Protein AF-B8ME77-F1 (afdb_monomer_lite)

pLDDT: mean 79.05, std 18.17, range [30.12, 97.69]

Radius of gyration: 55.52 Å; chains: 1; bounding box: 158×47×142 Å

Secondary structure (DSSP, 8-state):
----------PPPHHHHHHPPEEEEEETT-S-EEEEEHHHHHHHS-SSSHHHHTTB-SSTTEEEESS--HHHHHHHHHHHHHS---SSPPPPPSSS--------------GGG--HHHHHHHHHHHHHHHT-HHHHHHHHHHHHHHHHHH-S--SHHHHHHHHHHHHHHHHHS-TT-HHHHHHHHHHHHTHHHHTTSHHHHHHHHH-HHHHHHHHHHHHHHHHHHHHHHHHHHHHHHHHHHHHHHHHHHHHHHHHHHHHHHHHHHHHHHHHHHHHHHHHHHHHHHHHHHHHHHHHHHHHHHHHHHHHHHHHHHHHTT-

Foldseek 3Di:
DDDDPPPPQPDDDPVCQVVFDWAWEEEPVDPDIDIDGPSLVCSQADDPCDVQVVQDDPPPGYRYDYPADPQLVVQVRCCSVPVGGDQADDPPPPDPDPDPDDDDDDDDPPPRDQHSLQSLLRQLLVCVSRRRVSSNVVSLVVNVVVLVVCQQPQDPVVLVNLLVSLLSNQVRDDLPDPSNLVSLLSCLSNVVPNVVDVSNVVSCVVRVSSVVSNVVNVVVVVVVVVVVVVVVVVVVCCVVPPPVVVVVVVVVVVVVVVVVVVVVVVVVVVVVVVVVVVVVVVVVVVVVVVVVVVVVVVVVCVVVVVVVVVVVVVVVVD

InterPro domains:
  IPR011333 SKP1/BTB/POZ domain superfamily [G3DSA:3.30.710.10] (19-177)

Sequence (318 aa):
MASGFLLIQSEIPYSEFLSSDIVELGTKNSERTFKIHKALLEAKSNEPYGRLEYIKEGKENIYQFHDTSDNTLLRFIEWAYRGDYPEKMDEPSLASANVTKVSSSDDGDTTTGKDPLSCHMEMYIFAHVYGVPGLGAKAYERLTDRLKTIDKPQDGKVKLQVISMIGLGFRNLYEHDKLLGWLGNYASFCLSELRTVPEFQKLLEEVPSLSLANLQDSAANLQQDSAANLQDSAANLQQDSAANLQQDSAAVLQDSAAVLQDSAAVLQDSAAVLQDSAAILQDSAAVLYFSAGVLQDLANLQPWLLKLKSGLQALASY

Structure (mmCIF, N/CA/C/O backbone):
data_AF-B8ME77-F1
#
_entry.id   AF-B8ME77-F1
#
loop_
_atom_site.group_PDB
_atom_site.id
_atom_site.type_symbol
_atom_site.label_atom_id
_atom_site.label_alt_id
_atom_site.label_comp_id
_atom_site.label_asym_id
_atom_site.label_entity_id
_atom_site.label_seq_id
_atom_site.pdbx_PDB_ins_code
_atom_site.Cartn_x
_atom_site.Cartn_y
_atom_site.Cartn_z
_atom_site.occupancy
_atom_site.B_iso_or_equiv
_atom_site.auth_seq_id
_atom_site.auth_comp_id
_atom_site.auth_asym_id
_atom_site.auth_atom_id
_atom_site.pdbx_PDB_model_num
ATOM 1 N N . MET A 1 1 ? -15.593 -2.311 -10.670 1.00 30.59 1 MET A N 1
ATOM 2 C CA . MET A 1 1 ? -15.282 -1.980 -12.075 1.00 30.59 1 MET A CA 1
ATOM 3 C C . MET A 1 1 ? -13.839 -2.369 -12.334 1.00 30.59 1 MET A C 1
ATOM 5 O O . MET A 1 1 ? -12.953 -1.780 -11.735 1.00 30.59 1 MET A O 1
ATOM 9 N N . ALA A 1 2 ? -13.620 -3.423 -13.117 1.00 31.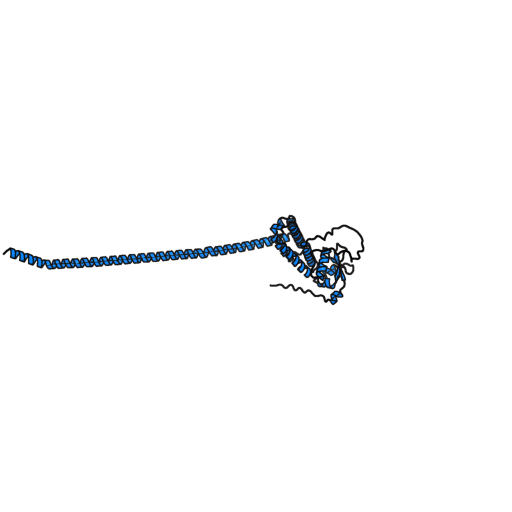73 2 ALA A N 1
ATOM 10 C CA . ALA A 1 2 ? -12.290 -3.858 -13.523 1.00 31.73 2 ALA A CA 1
ATOM 11 C C . ALA A 1 2 ? -11.853 -2.999 -14.719 1.00 31.73 2 ALA A C 1
ATOM 13 O O . ALA A 1 2 ? -12.366 -3.181 -15.821 1.00 31.73 2 ALA A O 1
ATOM 14 N N . SER A 1 3 ? -10.965 -2.029 -14.497 1.00 33.91 3 SER A N 1
ATOM 15 C CA . SER A 1 3 ? -10.328 -1.304 -15.600 1.00 33.91 3 SER A CA 1
ATOM 16 C C . SER A 1 3 ? -9.257 -2.198 -16.213 1.00 33.91 3 SER A C 1
ATOM 18 O O . SER A 1 3 ? -8.252 -2.512 -15.577 1.00 33.91 3 SER A O 1
ATOM 20 N N . GLY A 1 4 ? -9.525 -2.649 -17.437 1.00 33.09 4 GLY A N 1
ATOM 21 C CA . GLY A 1 4 ? -8.643 -3.498 -18.220 1.00 33.09 4 GLY A CA 1
ATOM 22 C C . GLY A 1 4 ? -7.346 -2.787 -18.591 1.00 33.09 4 GLY A C 1
ATOM 23 O O . GLY A 1 4 ? -7.352 -1.801 -19.323 1.00 33.09 4 GLY A O 1
ATOM 24 N N . PHE A 1 5 ? -6.226 -3.341 -18.134 1.00 33.59 5 PHE A N 1
ATOM 25 C CA . PHE A 1 5 ? -4.943 -3.159 -18.798 1.00 33.59 5 PHE A CA 1
ATOM 26 C C . PHE A 1 5 ? -4.929 -4.066 -20.032 1.00 33.59 5 PHE A C 1
ATOM 28 O O . PHE A 1 5 ? -4.659 -5.262 -19.939 1.00 33.59 5 PHE A O 1
ATOM 35 N N . LEU A 1 6 ? -5.255 -3.501 -21.193 1.00 31.81 6 LEU A N 1
ATOM 36 C CA . LEU A 1 6 ? -4.946 -4.105 -22.487 1.00 31.81 6 LEU A CA 1
ATOM 37 C C . LEU A 1 6 ? -3.421 -4.073 -22.672 1.00 31.81 6 LEU A C 1
ATOM 39 O O . LEU A 1 6 ? -2.864 -3.109 -23.188 1.00 31.81 6 LEU A O 1
ATOM 43 N N . LEU A 1 7 ? -2.735 -5.122 -22.215 1.00 37.22 7 LEU A N 1
ATOM 44 C CA . LEU A 1 7 ? -1.363 -5.419 -22.625 1.00 37.22 7 LEU A CA 1
ATOM 45 C C . LEU A 1 7 ? -1.411 -5.977 -24.050 1.00 37.22 7 LEU A C 1
ATOM 47 O O . LEU A 1 7 ? -1.440 -7.188 -24.250 1.00 37.22 7 LEU A O 1
ATOM 51 N N . ILE A 1 8 ? -1.431 -5.098 -25.049 1.00 37.12 8 ILE A N 1
ATOM 52 C CA . ILE A 1 8 ? -1.075 -5.498 -26.411 1.00 37.12 8 ILE A CA 1
ATOM 53 C C . ILE A 1 8 ? 0.451 -5.616 -26.419 1.00 37.12 8 ILE A C 1
ATOM 55 O O . ILE A 1 8 ? 1.157 -4.654 -26.698 1.00 37.12 8 ILE A O 1
ATOM 59 N N . GLN A 1 9 ? 0.980 -6.782 -26.042 1.00 52.22 9 GLN A N 1
ATOM 60 C CA . GLN A 1 9 ? 2.311 -7.155 -26.511 1.00 52.22 9 GLN A CA 1
ATOM 61 C C . GLN A 1 9 ? 2.158 -7.419 -28.007 1.00 52.22 9 GLN A C 1
ATOM 63 O O . GLN A 1 9 ? 1.605 -8.443 -28.398 1.00 52.22 9 GLN A O 1
ATOM 68 N N . SER A 1 10 ? 2.573 -6.475 -28.851 1.00 57.19 10 SER A N 1
ATOM 69 C CA . SER A 1 10 ? 2.741 -6.761 -30.272 1.00 57.19 10 SER A CA 1
ATOM 70 C C . SER A 1 10 ? 3.859 -7.791 -30.399 1.00 57.19 10 SER A C 1
ATOM 72 O O . SER A 1 10 ? 5.028 -7.481 -30.169 1.00 57.19 10 SER A O 1
ATOM 74 N N . GLU A 1 11 ? 3.499 -9.040 -30.687 1.00 71.62 11 GLU A N 1
ATOM 75 C CA . GLU A 1 11 ? 4.480 -10.076 -30.995 1.00 71.62 11 GLU A CA 1
ATOM 76 C C . GLU A 1 11 ? 5.209 -9.693 -32.285 1.00 71.62 11 GLU A C 1
ATOM 78 O O . GLU A 1 11 ? 4.587 -9.514 -33.332 1.00 71.62 11 GLU A O 1
ATOM 83 N N . ILE A 1 12 ? 6.534 -9.549 -32.202 1.00 81.00 12 ILE A N 1
ATOM 84 C CA . ILE A 1 12 ? 7.381 -9.316 -33.373 1.00 81.00 12 ILE A CA 1
ATOM 85 C C . ILE A 1 12 ? 7.390 -10.610 -34.192 1.00 81.00 12 ILE A C 1
ATOM 87 O O . ILE A 1 12 ? 7.760 -11.659 -33.648 1.00 81.00 12 ILE A O 1
ATOM 91 N N . PRO A 1 13 ? 7.046 -10.578 -35.488 1.00 87.25 13 PRO A N 1
ATOM 92 C CA . PRO A 1 13 ? 7.233 -11.724 -36.361 1.00 87.25 13 PRO A CA 1
ATOM 93 C C . PRO A 1 13 ? 8.683 -12.214 -36.306 1.00 87.25 13 PRO A C 1
ATOM 95 O O . PRO A 1 13 ? 9.625 -11.438 -36.458 1.00 87.25 13 PRO A O 1
ATOM 98 N N . TYR A 1 14 ? 8.887 -13.520 -36.129 1.00 84.94 14 TYR A N 1
ATOM 99 C CA . TYR A 1 14 ? 10.237 -14.066 -35.943 1.00 84.94 14 TYR A CA 1
ATOM 100 C C . TYR A 1 14 ? 11.183 -13.750 -37.115 1.00 84.94 14 TYR A C 1
ATOM 102 O O . TYR A 1 14 ? 12.367 -13.491 -36.913 1.00 84.94 14 TYR A O 1
ATOM 110 N N . SER A 1 15 ? 10.654 -13.704 -38.341 1.00 87.38 15 SER A N 1
ATOM 111 C CA . SER A 1 15 ? 11.411 -13.296 -39.527 1.00 87.38 15 SER A CA 1
ATOM 112 C C . SER A 1 15 ? 11.889 -11.846 -39.457 1.00 87.38 15 SER A C 1
ATOM 114 O O . SER A 1 15 ? 13.019 -11.576 -39.845 1.00 87.38 15 SER A O 1
ATOM 116 N N . GLU A 1 16 ? 11.058 -10.935 -38.945 1.00 86.00 16 GLU A N 1
ATOM 117 C CA . GLU A 1 16 ? 11.383 -9.512 -38.795 1.00 86.00 16 GLU A CA 1
ATOM 118 C C . GLU A 1 16 ? 12.459 -9.308 -37.728 1.00 86.00 16 GLU A C 1
ATOM 120 O O . GLU A 1 16 ? 13.440 -8.605 -37.963 1.00 86.00 16 GLU A O 1
ATOM 125 N N . PHE A 1 17 ? 12.333 -10.009 -36.598 1.00 87.12 17 PHE A N 1
ATOM 126 C CA . PHE A 1 17 ? 13.340 -10.012 -35.541 1.00 87.12 17 PHE A CA 1
ATOM 127 C C . PHE A 1 17 ? 14.715 -10.482 -36.047 1.00 87.12 17 PHE A C 1
ATOM 129 O O . PHE A 1 17 ? 15.717 -9.828 -35.768 1.00 87.12 17 PHE A O 1
ATOM 136 N N . LEU A 1 18 ? 14.774 -11.574 -36.822 1.00 88.00 18 LEU A N 1
ATOM 137 C CA . LEU A 1 18 ? 16.036 -12.097 -37.367 1.00 88.00 18 LEU A CA 1
ATOM 138 C C . LEU A 1 18 ? 16.671 -11.188 -38.426 1.00 88.00 18 LEU A C 1
ATOM 140 O O . LEU A 1 18 ? 17.890 -11.200 -38.583 1.00 88.00 18 LEU A O 1
ATOM 144 N N . SER A 1 19 ? 15.861 -10.432 -39.168 1.00 88.38 19 SER A N 1
ATOM 145 C CA . SER A 1 19 ? 16.343 -9.475 -40.171 1.00 88.38 19 SER A CA 1
ATOM 146 C C . SER A 1 19 ? 16.600 -8.072 -39.617 1.00 88.38 19 SER A C 1
ATOM 148 O O . SER A 1 19 ? 17.028 -7.199 -40.366 1.00 88.38 19 SER A O 1
ATOM 150 N N . SER A 1 20 ? 16.302 -7.838 -38.337 1.00 88.25 20 SER A N 1
ATOM 151 C CA . SER A 1 20 ? 16.433 -6.530 -37.701 1.00 88.25 20 SER A CA 1
ATOM 152 C C . SER A 1 20 ? 17.892 -6.102 -37.578 1.00 88.25 20 SER A C 1
ATOM 154 O O . SER A 1 20 ? 18.749 -6.887 -37.173 1.00 88.25 20 SER A O 1
ATOM 156 N N . ASP A 1 21 ? 18.138 -4.806 -37.776 1.00 89.62 21 ASP A N 1
ATOM 157 C CA . ASP A 1 21 ? 19.418 -4.182 -37.447 1.00 89.62 21 ASP A CA 1
ATOM 158 C C . ASP A 1 21 ? 19.783 -4.400 -35.972 1.00 89.62 21 ASP A C 1
ATOM 160 O O . ASP A 1 21 ? 18.910 -4.480 -35.097 1.00 89.62 21 ASP A O 1
ATOM 164 N N . ILE A 1 22 ? 21.086 -4.443 -35.695 1.00 90.00 22 ILE A N 1
ATOM 165 C CA . ILE A 1 22 ? 21.626 -4.383 -34.338 1.00 90.00 22 ILE A CA 1
ATOM 166 C C . ILE A 1 22 ? 21.976 -2.933 -34.024 1.00 90.00 22 ILE A C 1
ATOM 168 O O . ILE A 1 22 ? 22.726 -2.294 -34.762 1.00 90.00 22 ILE A O 1
ATOM 172 N N . VAL A 1 23 ? 21.458 -2.441 -32.905 1.00 89.25 23 VAL A N 1
ATOM 173 C CA . VAL A 1 23 ? 21.783 -1.124 -32.351 1.00 89.25 23 VAL A CA 1
ATOM 174 C C . VAL A 1 23 ? 22.538 -1.289 -31.040 1.00 89.25 23 VAL A C 1
ATOM 176 O O . VAL A 1 23 ? 22.501 -2.350 -30.409 1.00 89.25 23 VAL A O 1
ATOM 179 N N . GLU A 1 24 ? 23.236 -0.238 -30.634 1.00 90.94 24 GLU A N 1
ATOM 180 C CA . GLU A 1 24 ? 24.012 -0.208 -29.400 1.00 90.94 24 GLU A CA 1
ATOM 181 C C . GLU A 1 24 ? 23.356 0.718 -28.372 1.00 90.94 24 GLU A C 1
ATOM 183 O O . GLU A 1 24 ? 22.936 1.825 -28.697 1.00 90.94 24 GLU A O 1
ATOM 188 N N . LEU A 1 25 ? 23.252 0.261 -27.126 1.00 90.25 25 LEU A N 1
ATOM 189 C CA . LEU A 1 25 ? 22.767 1.039 -25.989 1.00 90.25 25 LEU A CA 1
ATOM 190 C C . LEU A 1 25 ? 23.959 1.396 -25.105 1.00 90.25 25 LEU A C 1
ATOM 192 O O . LEU A 1 25 ? 24.713 0.504 -24.717 1.00 90.25 25 LEU A O 1
ATOM 196 N N . GLY A 1 26 ? 24.120 2.669 -24.771 1.00 88.81 26 GLY A N 1
ATOM 197 C CA . GLY A 1 26 ? 25.166 3.148 -23.867 1.00 88.81 26 GLY A CA 1
ATOM 198 C C . GLY A 1 26 ? 24.598 4.054 -22.785 1.00 88.81 26 GLY A C 1
ATOM 199 O O . GLY A 1 26 ? 23.479 4.555 -22.909 1.00 88.81 26 GLY A O 1
ATOM 200 N N . THR A 1 27 ? 25.368 4.283 -21.727 1.00 88.25 27 THR A N 1
ATOM 201 C CA . THR A 1 27 ? 25.060 5.323 -20.737 1.00 88.25 27 THR A CA 1
ATOM 202 C C . THR A 1 27 ? 25.918 6.561 -20.988 1.00 88.25 27 THR A C 1
ATOM 204 O O . THR A 1 27 ? 26.942 6.504 -21.666 1.00 88.25 27 THR A O 1
ATOM 207 N N . LYS A 1 28 ? 25.513 7.720 -20.464 1.00 83.00 28 LYS A N 1
ATOM 208 C CA . LYS A 1 28 ? 26.313 8.955 -20.588 1.00 83.00 28 LYS A CA 1
ATOM 209 C C . LYS A 1 28 ? 27.665 8.883 -19.867 1.00 83.00 28 LYS A C 1
ATOM 211 O O . LYS A 1 28 ? 28.616 9.538 -20.282 1.00 83.00 28 LYS A O 1
ATOM 216 N N . ASN A 1 29 ? 27.734 8.103 -18.793 1.00 81.06 29 ASN A N 1
ATOM 217 C CA . ASN A 1 29 ? 28.881 8.065 -17.886 1.00 81.06 29 ASN A CA 1
ATOM 218 C C . ASN A 1 29 ? 29.789 6.848 -18.129 1.00 81.06 29 ASN A C 1
ATOM 220 O O . ASN A 1 29 ? 30.697 6.606 -17.340 1.00 81.06 29 ASN A O 1
ATOM 224 N N . SER A 1 30 ? 29.542 6.074 -19.189 1.00 84.44 30 SER A N 1
ATOM 225 C CA . SER A 1 30 ? 30.315 4.882 -19.538 1.00 84.44 30 SER A CA 1
ATOM 226 C C . SER A 1 30 ? 30.610 4.857 -21.030 1.00 84.44 30 SER A C 1
ATOM 228 O O . SER A 1 30 ? 29.764 5.187 -21.858 1.00 84.44 30 SER A O 1
ATOM 230 N N . GLU A 1 31 ? 31.813 4.414 -21.380 1.00 85.50 31 GLU A N 1
ATOM 231 C CA . GLU A 1 31 ? 32.173 4.117 -22.768 1.00 85.50 31 GLU A CA 1
ATOM 232 C C . GLU A 1 31 ? 31.671 2.734 -23.215 1.00 85.50 31 GLU A C 1
ATOM 234 O O . GLU A 1 31 ? 31.757 2.397 -24.397 1.00 85.50 31 GLU A O 1
ATOM 239 N N . ARG A 1 32 ? 31.165 1.905 -22.288 1.00 88.19 32 ARG A N 1
ATOM 240 C CA . ARG A 1 32 ? 30.646 0.575 -22.621 1.00 88.19 32 ARG A CA 1
ATOM 241 C C . ARG A 1 32 ? 29.307 0.703 -23.342 1.00 88.19 32 ARG A C 1
ATOM 243 O O . ARG A 1 32 ? 28.415 1.432 -22.911 1.00 88.19 32 ARG A O 1
ATOM 250 N N . THR A 1 33 ? 29.151 -0.080 -24.405 1.00 90.00 33 THR A N 1
ATOM 251 C CA . THR A 1 33 ? 27.888 -0.225 -25.129 1.00 90.00 33 THR A CA 1
ATOM 252 C C . THR A 1 33 ? 27.436 -1.681 -25.163 1.00 90.00 33 THR A C 1
ATOM 254 O O . THR A 1 33 ? 28.236 -2.618 -25.099 1.00 90.00 33 THR A O 1
ATOM 257 N N . PHE A 1 34 ? 26.124 -1.879 -25.264 1.00 91.06 34 PHE A N 1
ATOM 258 C CA . PHE A 1 34 ? 25.484 -3.188 -25.281 1.00 91.06 34 PHE A CA 1
ATOM 259 C C . PHE A 1 34 ? 24.610 -3.339 -26.520 1.00 91.06 34 PHE A C 1
ATOM 261 O O . PHE A 1 34 ? 23.838 -2.449 -26.862 1.00 91.06 34 PHE A O 1
ATOM 268 N N . LYS A 1 35 ? 24.707 -4.485 -27.193 1.00 92.50 35 LYS A N 1
ATOM 269 C CA . LYS A 1 35 ? 24.004 -4.736 -28.455 1.00 92.50 35 LYS A CA 1
ATOM 270 C C . LYS A 1 35 ? 22.605 -5.306 -28.230 1.00 92.50 35 LYS A C 1
ATOM 272 O O . LYS A 1 35 ? 22.427 -6.226 -27.433 1.00 92.50 35 LYS A O 1
ATOM 277 N N . ILE A 1 36 ? 21.628 -4.818 -28.992 1.00 90.88 36 ILE A N 1
ATOM 278 C CA . ILE A 1 36 ? 20.250 -5.326 -29.007 1.00 90.88 36 ILE A CA 1
ATOM 279 C C . ILE A 1 36 ? 19.660 -5.269 -30.424 1.00 90.88 36 ILE A C 1
ATOM 281 O O . ILE A 1 36 ? 20.028 -4.406 -31.219 1.00 90.88 36 ILE A O 1
ATOM 285 N N . HIS A 1 37 ? 18.741 -6.184 -30.746 1.00 91.38 37 HIS A N 1
ATOM 286 C CA . HIS A 1 37 ? 17.971 -6.104 -31.990 1.00 91.38 37 HIS A CA 1
ATOM 287 C C . HIS A 1 37 ? 17.041 -4.888 -31.937 1.00 91.38 37 HIS A C 1
ATOM 289 O O . HIS A 1 37 ? 16.257 -4.741 -30.997 1.00 91.38 37 HIS A O 1
ATOM 295 N N . LYS A 1 38 ? 17.111 -4.035 -32.958 1.00 87.62 38 LYS A N 1
ATOM 296 C CA . LYS A 1 38 ? 16.309 -2.817 -33.088 1.00 87.62 38 LYS A CA 1
ATOM 297 C C . LYS A 1 38 ? 14.803 -3.095 -33.001 1.00 87.62 38 LYS A C 1
ATOM 299 O O . LYS A 1 38 ? 14.140 -2.501 -32.160 1.00 87.62 38 LYS A O 1
ATOM 304 N N . ALA A 1 39 ? 14.299 -4.085 -33.738 1.00 86.88 39 ALA A N 1
ATOM 305 C CA . ALA A 1 39 ? 12.895 -4.497 -33.686 1.00 86.88 39 ALA A CA 1
ATOM 306 C C . ALA A 1 39 ? 12.468 -4.959 -32.278 1.00 86.88 39 ALA A C 1
ATOM 308 O O . ALA A 1 39 ? 11.338 -4.724 -31.855 1.00 86.88 39 ALA A O 1
ATOM 309 N N . LEU A 1 40 ? 13.377 -5.587 -31.513 1.00 89.44 40 LEU A N 1
ATOM 310 C CA . LEU A 1 40 ? 13.104 -5.971 -30.124 1.00 89.44 40 LEU A CA 1
ATOM 311 C C . LEU A 1 40 ? 12.996 -4.757 -29.204 1.00 89.44 40 LEU A C 1
ATOM 313 O O . LEU A 1 40 ? 12.085 -4.692 -28.380 1.00 89.44 40 LEU A O 1
ATOM 317 N N . LEU A 1 41 ? 13.923 -3.810 -29.339 1.00 87.75 41 LEU A N 1
ATOM 318 C CA . LEU A 1 41 ? 13.903 -2.559 -28.588 1.00 87.75 41 LEU A CA 1
ATOM 319 C C . LEU A 1 41 ? 12.607 -1.776 -28.857 1.00 87.75 41 LEU A C 1
ATOM 321 O O . LEU A 1 41 ? 11.950 -1.325 -27.915 1.00 87.75 41 LEU A O 1
ATOM 325 N N . GLU A 1 42 ? 12.221 -1.676 -30.127 1.00 83.19 42 GLU A N 1
ATOM 326 C CA . GLU A 1 42 ? 11.020 -0.975 -30.591 1.00 83.19 42 GLU A CA 1
ATOM 327 C C . GLU A 1 42 ? 9.735 -1.629 -30.086 1.00 83.19 42 GLU A C 1
ATOM 329 O O . GLU A 1 42 ? 8.855 -0.931 -29.603 1.00 83.19 42 GLU A O 1
ATOM 334 N N . ALA A 1 43 ? 9.627 -2.959 -30.104 1.00 85.31 43 ALA A N 1
ATOM 335 C CA . ALA A 1 43 ? 8.412 -3.617 -29.620 1.00 85.31 43 ALA A CA 1
ATOM 336 C C . ALA A 1 43 ? 8.257 -3.597 -28.091 1.00 85.31 43 ALA A C 1
ATOM 338 O O . ALA A 1 43 ? 7.154 -3.774 -27.574 1.00 85.31 43 ALA A O 1
ATOM 339 N N . LYS A 1 44 ? 9.361 -3.472 -27.341 1.00 86.56 44 LYS A N 1
ATOM 340 C CA . LYS A 1 44 ? 9.336 -3.458 -25.867 1.00 86.56 44 LYS A CA 1
ATOM 341 C C . LYS A 1 44 ? 9.112 -2.064 -25.283 1.00 86.56 44 LYS A C 1
ATOM 343 O O . LYS A 1 44 ? 8.641 -1.966 -24.147 1.00 86.56 44 LYS A O 1
ATOM 348 N N . SER A 1 45 ? 9.448 -1.016 -26.026 1.00 81.50 45 SER A N 1
ATOM 349 C CA . SER A 1 45 ? 9.154 0.375 -25.676 1.00 81.50 45 SER A CA 1
ATOM 350 C C . SER A 1 45 ? 7.786 0.776 -26.243 1.00 81.50 45 SER A C 1
ATOM 352 O O . SER A 1 45 ? 7.380 0.295 -27.293 1.00 81.50 45 SER A O 1
ATOM 354 N N . ASN A 1 46 ? 7.013 1.578 -25.509 1.00 68.12 46 ASN A N 1
ATOM 355 C CA . ASN A 1 46 ? 5.683 2.019 -25.931 1.00 68.12 46 ASN A CA 1
ATOM 356 C C . ASN A 1 46 ? 5.726 3.488 -26.389 1.00 68.12 46 ASN A C 1
ATOM 358 O O . ASN A 1 46 ? 6.425 4.296 -25.783 1.00 68.12 46 ASN A O 1
ATOM 362 N N . GLU A 1 47 ? 4.905 3.807 -27.396 1.00 52.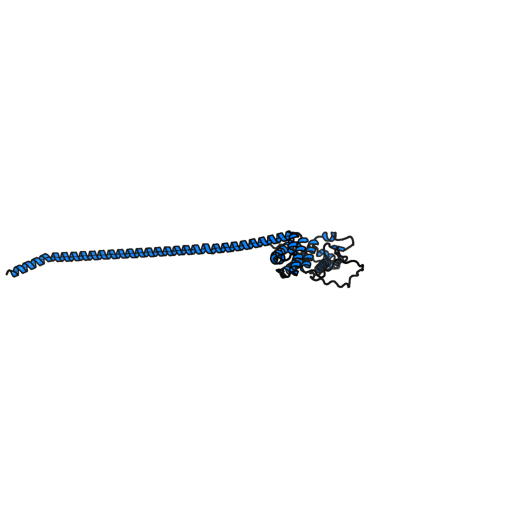31 47 GLU A N 1
ATOM 363 C CA . GLU A 1 47 ? 4.770 5.090 -28.118 1.00 52.31 47 GLU A CA 1
ATOM 364 C C . GLU A 1 47 ? 5.878 5.471 -29.130 1.00 52.31 47 GLU A C 1
ATOM 366 O O . GLU A 1 47 ? 7.021 5.031 -29.017 1.00 52.31 47 GLU A O 1
ATOM 371 N N . PRO A 1 48 ? 5.528 6.218 -30.208 1.00 44.59 48 PRO A N 1
ATOM 372 C CA . PRO A 1 48 ? 6.218 6.149 -31.485 1.00 44.59 48 PRO A CA 1
ATOM 373 C C . PRO A 1 48 ? 7.510 6.941 -31.402 1.00 44.59 48 PRO A C 1
ATOM 375 O O . PRO A 1 48 ? 7.494 8.148 -31.596 1.00 44.59 48 PRO A O 1
ATOM 378 N N . TYR A 1 49 ? 8.617 6.259 -31.133 1.00 48.47 49 TYR A N 1
ATOM 379 C CA . TYR A 1 49 ? 9.973 6.669 -31.484 1.00 48.47 49 TYR A CA 1
ATOM 380 C C . TYR A 1 49 ? 10.524 7.976 -30.897 1.00 48.47 49 TYR A C 1
ATOM 382 O O . TYR A 1 49 ? 11.735 8.085 -30.790 1.00 48.47 49 TYR A O 1
ATOM 390 N N . GLY A 1 50 ? 9.724 8.931 -30.420 1.00 44.38 50 GLY A N 1
ATOM 391 C CA . GLY A 1 50 ? 10.191 10.273 -30.090 1.00 44.38 50 GLY A CA 1
ATOM 392 C C . GLY A 1 50 ? 11.278 10.247 -29.026 1.00 44.38 50 GLY A C 1
ATOM 393 O O . GLY A 1 50 ? 12.386 10.709 -29.261 1.00 44.38 50 GLY A O 1
ATOM 394 N N . ARG A 1 51 ? 11.021 9.642 -27.861 1.00 51.47 51 ARG A N 1
ATOM 395 C CA . ARG A 1 51 ? 11.962 9.729 -26.733 1.00 51.47 51 ARG A CA 1
ATOM 396 C C . ARG A 1 51 ? 13.275 8.965 -26.974 1.00 51.47 51 ARG A C 1
ATOM 398 O O . ARG A 1 51 ? 14.302 9.426 -26.499 1.00 51.47 51 ARG A O 1
ATOM 405 N N . LEU A 1 52 ? 13.261 7.868 -27.739 1.00 55.16 52 LEU A N 1
ATOM 406 C CA . LEU A 1 52 ? 14.472 7.121 -28.119 1.00 55.16 52 LEU A CA 1
ATOM 407 C C . LEU A 1 52 ? 15.170 7.715 -29.361 1.00 55.16 52 LEU A C 1
ATOM 409 O O . LEU A 1 52 ? 16.393 7.679 -29.439 1.00 55.16 52 LEU A O 1
ATOM 413 N N . GLU A 1 53 ? 14.442 8.311 -30.310 1.00 51.84 53 GLU A N 1
ATOM 414 C CA . GLU A 1 53 ? 15.024 9.027 -31.457 1.00 51.84 53 GLU A CA 1
ATOM 415 C C . GLU A 1 53 ? 15.710 10.330 -31.039 1.00 51.84 53 GLU A C 1
ATOM 417 O O . GLU A 1 53 ? 16.783 10.625 -31.558 1.00 51.84 53 GLU A O 1
ATOM 422 N N . TYR A 1 54 ? 15.174 11.068 -30.055 1.00 50.88 54 TYR A N 1
ATOM 423 C CA . TYR A 1 54 ? 15.854 12.238 -29.470 1.00 50.88 54 TYR A CA 1
ATOM 424 C C . TYR A 1 54 ? 17.158 11.874 -28.739 1.00 50.88 54 TYR A C 1
ATOM 426 O O . TYR A 1 54 ? 17.977 12.750 -28.478 1.00 50.88 54 TYR A O 1
ATOM 434 N N . ILE A 1 55 ? 17.348 10.592 -28.417 1.00 59.22 55 ILE A N 1
ATOM 435 C CA . ILE A 1 55 ? 18.531 10.038 -27.748 1.00 59.22 55 ILE A CA 1
ATOM 436 C C . ILE A 1 55 ? 19.587 9.543 -28.761 1.00 59.22 55 ILE A C 1
ATOM 438 O O . ILE A 1 55 ? 20.718 9.215 -28.391 1.00 59.22 55 ILE A O 1
ATOM 442 N N . LYS A 1 56 ? 19.254 9.495 -30.057 1.00 58.75 56 LYS A N 1
ATOM 443 C CA . LYS A 1 56 ? 20.191 9.086 -31.105 1.00 58.75 56 LYS A CA 1
ATOM 444 C C . LYS A 1 56 ? 21.215 10.198 -31.341 1.00 58.75 56 LYS A C 1
ATOM 446 O O . LYS A 1 56 ? 20.948 11.170 -32.044 1.00 58.75 56 LYS A O 1
ATOM 451 N N . GLU A 1 57 ? 22.397 10.055 -30.754 1.00 54.34 57 GLU A N 1
ATOM 452 C CA . GLU A 1 57 ? 23.497 10.994 -30.967 1.00 54.34 57 GLU A CA 1
ATOM 453 C C . GLU A 1 57 ? 24.186 10.719 -32.317 1.00 54.34 57 GLU A C 1
ATOM 455 O O . GLU A 1 57 ? 24.127 9.608 -32.840 1.00 54.34 57 GLU A O 1
ATOM 460 N N . GLY A 1 58 ? 24.831 11.729 -32.912 1.00 49.97 58 GLY A N 1
ATOM 461 C CA . GLY A 1 58 ? 25.335 11.749 -34.299 1.00 49.97 58 GLY A CA 1
ATOM 462 C C . GLY A 1 58 ? 26.371 10.687 -34.720 1.00 49.97 58 GLY A C 1
ATOM 463 O O . GLY A 1 58 ? 26.948 10.815 -35.798 1.00 49.97 58 GLY A O 1
ATOM 464 N N . LYS A 1 59 ? 26.615 9.644 -33.917 1.00 55.94 59 LYS A N 1
ATOM 465 C CA . LYS A 1 59 ? 27.284 8.402 -34.329 1.00 55.94 59 LYS A CA 1
ATOM 466 C C . LYS A 1 59 ? 26.205 7.383 -34.698 1.00 55.94 59 LYS A C 1
ATOM 468 O O . LYS A 1 59 ? 25.426 6.961 -33.850 1.00 55.94 59 LYS A O 1
ATOM 473 N N . GLU A 1 60 ? 26.137 7.017 -35.975 1.00 63.19 60 GLU A N 1
ATOM 474 C CA . GLU A 1 60 ? 25.138 6.096 -36.526 1.00 63.19 60 GLU A CA 1
ATOM 475 C C . GLU A 1 60 ? 24.931 4.855 -35.620 1.00 63.19 60 GLU A C 1
ATOM 477 O O . GLU A 1 60 ? 25.819 4.019 -35.498 1.00 63.19 60 GLU A O 1
ATOM 482 N N . ASN A 1 61 ? 23.740 4.738 -35.009 1.00 75.88 61 ASN A N 1
ATOM 483 C CA . ASN A 1 61 ? 23.200 3.557 -34.298 1.00 75.88 61 ASN A CA 1
ATOM 484 C C . ASN A 1 61 ? 23.531 3.355 -32.803 1.00 75.88 61 ASN A C 1
ATOM 486 O O . ASN A 1 61 ? 23.360 2.239 -32.305 1.00 75.88 61 ASN A O 1
ATOM 490 N N . ILE A 1 62 ? 23.901 4.410 -32.067 1.00 82.56 62 ILE A N 1
ATOM 491 C CA . ILE A 1 62 ? 24.011 4.358 -30.596 1.00 82.56 62 ILE A CA 1
ATOM 492 C C . ILE A 1 62 ? 22.866 5.144 -29.933 1.00 82.56 62 ILE A C 1
ATOM 494 O O . ILE A 1 62 ? 22.650 6.314 -30.245 1.00 82.56 62 ILE A O 1
ATOM 498 N N . TYR A 1 63 ? 22.155 4.508 -28.999 1.00 85.00 63 TYR A N 1
ATOM 499 C CA . TYR A 1 63 ? 21.162 5.131 -28.117 1.00 85.00 63 TYR A CA 1
ATOM 500 C C . TYR A 1 63 ? 21.793 5.393 -26.747 1.00 85.00 63 TYR A C 1
ATOM 502 O O . TYR A 1 63 ? 22.171 4.448 -26.048 1.00 85.00 63 TYR A O 1
ATOM 510 N N . GLN A 1 64 ? 21.907 6.663 -26.353 1.00 84.94 64 GLN A N 1
ATOM 511 C CA . GLN A 1 64 ? 22.545 7.057 -25.097 1.00 84.94 64 GLN A CA 1
ATOM 512 C C . GLN A 1 64 ? 21.549 7.385 -23.973 1.00 84.94 64 GLN A C 1
ATOM 514 O O . GLN A 1 64 ? 20.932 8.444 -23.928 1.00 84.94 64 GLN A O 1
ATOM 519 N N . PHE A 1 65 ? 21.436 6.494 -22.997 1.00 85.81 65 PHE A N 1
ATOM 520 C CA . PHE A 1 65 ? 20.565 6.693 -21.845 1.00 85.81 65 PHE A CA 1
ATOM 521 C C . PHE A 1 65 ? 21.241 7.592 -20.798 1.00 85.81 65 PHE A C 1
ATOM 523 O O . PHE A 1 65 ? 22.410 7.416 -20.435 1.00 85.81 65 PHE A O 1
ATOM 530 N N . HIS A 1 66 ? 20.486 8.562 -20.295 1.00 83.88 66 HIS A N 1
ATOM 531 C CA . HIS A 1 66 ? 20.878 9.453 -19.207 1.00 83.88 66 HIS A CA 1
ATOM 532 C C . HIS A 1 66 ? 20.410 8.910 -17.851 1.00 83.88 66 HIS A C 1
ATOM 534 O O . HIS A 1 66 ? 19.470 8.116 -17.779 1.00 83.88 66 HIS A O 1
ATOM 540 N N . ASP A 1 67 ? 21.090 9.321 -16.779 1.00 82.19 67 ASP A N 1
ATOM 541 C CA . ASP A 1 67 ? 20.701 9.041 -15.388 1.00 82.19 67 ASP A CA 1
ATOM 542 C C . ASP A 1 67 ? 20.402 7.558 -15.097 1.00 82.19 67 ASP A C 1
ATOM 544 O O . ASP A 1 67 ? 19.546 7.202 -14.288 1.00 82.19 67 ASP A O 1
ATOM 548 N N . THR A 1 68 ? 21.122 6.664 -15.778 1.00 87.62 68 THR A N 1
ATOM 549 C CA . THR A 1 68 ? 21.024 5.216 -15.604 1.00 87.62 68 THR A CA 1
ATOM 550 C C . THR A 1 68 ? 22.408 4.579 -15.584 1.00 87.62 68 THR A C 1
ATOM 552 O O . THR A 1 68 ? 23.392 5.196 -15.991 1.00 87.62 68 THR A O 1
ATOM 555 N N . SER A 1 69 ? 22.487 3.344 -15.090 1.00 89.38 69 SER A N 1
ATOM 556 C CA . SER A 1 69 ? 23.739 2.592 -14.985 1.00 89.38 69 SER A CA 1
ATOM 557 C C . SER A 1 69 ? 23.831 1.490 -16.037 1.00 89.38 69 SER A C 1
ATOM 559 O O . SER A 1 69 ? 22.811 0.975 -16.500 1.00 89.38 69 SER A O 1
ATOM 561 N N . ASP A 1 70 ? 25.053 1.064 -16.351 1.00 90.38 70 ASP A N 1
ATOM 562 C CA . ASP A 1 70 ? 25.310 -0.068 -17.250 1.00 90.38 70 ASP A CA 1
ATOM 563 C C . ASP A 1 70 ? 24.594 -1.344 -16.772 1.00 90.38 70 ASP A C 1
ATOM 565 O O . ASP A 1 70 ? 24.021 -2.085 -17.569 1.00 90.38 70 ASP A O 1
ATOM 569 N N . ASN A 1 71 ? 24.528 -1.561 -15.454 1.00 89.56 71 ASN A N 1
ATOM 570 C CA . ASN A 1 71 ? 23.796 -2.678 -14.855 1.00 89.56 71 ASN A CA 1
ATOM 571 C C . ASN A 1 71 ? 22.279 -2.582 -15.070 1.00 89.56 71 ASN A C 1
ATOM 573 O O . ASN A 1 71 ? 21.622 -3.601 -15.288 1.00 89.56 71 ASN A O 1
ATOM 577 N N . THR A 1 72 ? 21.707 -1.378 -15.021 1.00 92.00 72 THR A N 1
ATOM 578 C CA . THR A 1 72 ? 20.287 -1.149 -15.326 1.00 92.00 72 THR A CA 1
ATOM 579 C C . THR A 1 72 ? 20.006 -1.444 -16.802 1.00 92.00 72 THR A C 1
ATOM 581 O O . THR A 1 72 ? 19.041 -2.147 -17.107 1.00 92.00 72 THR A O 1
ATOM 584 N N . LEU A 1 73 ? 20.883 -0.998 -17.713 1.00 92.06 73 LEU A N 1
ATOM 585 C CA . LEU A 1 73 ? 20.774 -1.317 -19.140 1.00 92.06 73 LEU A CA 1
ATOM 586 C C . LEU A 1 73 ? 20.878 -2.819 -19.402 1.00 92.06 73 LEU A C 1
ATOM 588 O O . LEU A 1 73 ? 20.066 -3.366 -20.143 1.00 92.06 73 LEU A O 1
ATOM 592 N N . LEU A 1 74 ? 21.823 -3.509 -18.765 1.00 92.88 74 LEU A N 1
ATOM 593 C CA . LEU A 1 74 ? 21.991 -4.946 -18.948 1.00 92.88 74 LEU A CA 1
ATOM 594 C C . LEU A 1 74 ? 20.756 -5.728 -18.468 1.00 92.88 74 LEU A C 1
ATOM 596 O O . LEU A 1 74 ? 20.288 -6.622 -19.170 1.00 92.88 74 LEU A O 1
ATOM 600 N N . ARG A 1 75 ? 20.162 -5.346 -17.326 1.00 94.06 75 ARG A N 1
ATOM 601 C CA . ARG A 1 75 ? 18.889 -5.917 -16.842 1.00 94.06 75 ARG A CA 1
ATOM 602 C C . ARG A 1 75 ? 17.741 -5.644 -17.805 1.00 94.06 75 ARG A C 1
ATOM 604 O O . ARG A 1 75 ? 16.919 -6.526 -18.031 1.00 94.06 75 ARG A O 1
ATOM 611 N N . PHE A 1 76 ? 17.676 -4.441 -18.371 1.00 94.31 76 PHE A N 1
ATOM 612 C CA . PHE A 1 76 ? 16.672 -4.105 -19.375 1.00 94.31 76 PHE A CA 1
ATOM 613 C C . PHE A 1 76 ? 16.813 -4.990 -20.618 1.00 94.31 76 PHE A C 1
ATOM 615 O O . PHE A 1 76 ? 15.820 -5.560 -21.068 1.00 94.31 76 PHE A O 1
ATOM 622 N N . ILE A 1 77 ? 18.034 -5.155 -21.130 1.00 93.88 77 ILE A N 1
ATOM 623 C CA . ILE A 1 77 ? 18.318 -6.011 -22.285 1.00 93.88 77 ILE A CA 1
ATOM 624 C C . ILE A 1 77 ? 17.939 -7.459 -21.973 1.00 93.88 77 ILE A C 1
ATOM 626 O O . ILE A 1 77 ? 17.233 -8.092 -22.755 1.00 93.88 77 ILE A O 1
ATOM 630 N N . GLU A 1 78 ? 18.348 -7.986 -20.820 1.00 94.31 78 GLU A N 1
ATOM 631 C CA . GLU A 1 78 ? 18.018 -9.357 -20.437 1.00 94.31 78 GLU A CA 1
ATOM 632 C C . GLU A 1 78 ? 16.504 -9.571 -20.316 1.00 94.31 78 GLU A C 1
ATOM 634 O O . GLU A 1 78 ? 15.977 -10.533 -20.880 1.00 94.31 78 GLU A O 1
ATOM 639 N N . TRP A 1 79 ? 15.788 -8.625 -19.700 1.00 95.81 79 TRP A N 1
ATOM 640 C CA . TRP A 1 79 ? 14.327 -8.633 -19.652 1.00 95.81 79 TRP A CA 1
ATOM 641 C C . TRP A 1 79 ? 13.689 -8.561 -21.039 1.00 95.81 79 TRP A C 1
ATOM 643 O O . TRP A 1 79 ? 12.711 -9.264 -21.296 1.00 95.81 79 TRP A O 1
ATOM 653 N N . ALA A 1 80 ? 14.239 -7.763 -21.953 1.00 92.75 80 ALA A N 1
ATOM 654 C CA . ALA A 1 80 ? 13.718 -7.662 -23.309 1.00 92.75 80 ALA A CA 1
ATOM 655 C C . ALA A 1 80 ? 13.761 -9.025 -24.023 1.00 92.75 80 ALA A C 1
ATOM 657 O O . ALA A 1 80 ? 12.776 -9.405 -24.656 1.00 92.75 80 ALA A O 1
ATOM 658 N N . TYR A 1 81 ? 14.847 -9.792 -23.863 1.00 92.69 81 TYR A N 1
ATOM 659 C CA . TYR A 1 81 ? 14.987 -11.117 -24.478 1.00 92.69 81 TYR A CA 1
ATOM 660 C C . TYR A 1 81 ? 14.267 -12.241 -23.730 1.00 92.69 81 TYR A C 1
ATOM 662 O O . TYR A 1 81 ? 13.727 -13.145 -24.364 1.00 92.69 81 TYR A O 1
ATOM 670 N N . ARG A 1 82 ? 14.299 -12.239 -22.395 1.00 92.62 82 ARG A N 1
ATOM 671 C CA . ARG A 1 82 ? 13.862 -13.382 -21.572 1.00 92.62 82 ARG A CA 1
ATOM 672 C C . ARG A 1 82 ? 12.510 -13.174 -20.899 1.00 92.62 82 ARG A C 1
ATOM 674 O O . ARG A 1 82 ? 11.950 -14.124 -20.364 1.00 92.62 82 ARG A O 1
ATOM 681 N N . GLY A 1 83 ? 11.999 -11.945 -20.893 1.00 90.75 83 GLY A N 1
ATOM 682 C CA . GLY A 1 83 ? 10.827 -11.549 -20.109 1.00 90.75 83 GLY A CA 1
ATOM 683 C C . GLY A 1 83 ? 11.113 -11.373 -18.615 1.00 90.75 83 GLY A C 1
ATOM 684 O O . GLY A 1 83 ? 10.200 -11.044 -17.858 1.00 90.75 83 GLY A O 1
ATOM 685 N N . ASP A 1 84 ? 12.363 -11.560 -18.184 1.00 93.56 84 ASP A N 1
ATOM 686 C CA . ASP A 1 84 ? 12.788 -11.414 -16.797 1.00 93.56 84 ASP A CA 1
ATOM 687 C C . ASP A 1 84 ? 14.234 -10.912 -16.698 1.00 93.56 84 ASP A C 1
ATOM 689 O O . ASP A 1 84 ? 15.001 -11.045 -17.649 1.00 93.56 84 ASP A O 1
ATOM 693 N N . TYR A 1 85 ? 14.603 -10.338 -15.554 1.00 93.94 85 TYR A N 1
ATOM 694 C CA . TYR A 1 85 ? 15.956 -9.840 -15.292 1.00 93.94 85 TYR A CA 1
ATOM 695 C C . TYR A 1 85 ? 16.509 -10.413 -13.980 1.00 93.94 85 TYR A C 1
ATOM 697 O O . TYR A 1 85 ? 15.739 -10.714 -13.066 1.00 93.94 85 TYR A O 1
ATOM 705 N N . PRO A 1 86 ? 17.829 -10.587 -13.834 1.00 90.00 86 PRO A N 1
ATOM 706 C CA . PRO A 1 86 ? 18.405 -11.147 -12.619 1.00 90.00 86 PRO A CA 1
ATOM 707 C C . PRO A 1 86 ? 18.316 -10.129 -11.481 1.00 90.00 86 PRO A C 1
ATOM 709 O O . PRO A 1 86 ? 18.036 -8.959 -11.714 1.00 90.00 86 PRO A O 1
ATOM 712 N N . GLU A 1 87 ? 18.564 -10.542 -10.240 1.00 84.62 87 GLU A N 1
ATOM 713 C CA . GLU A 1 87 ? 18.779 -9.614 -9.114 1.00 84.62 87 GLU A CA 1
ATOM 714 C C . GLU A 1 87 ? 20.272 -9.371 -8.883 1.00 84.62 87 GLU A C 1
ATOM 716 O O . GLU A 1 87 ? 20.702 -8.235 -8.681 1.00 84.62 87 GLU A O 1
ATOM 721 N N . LYS A 1 88 ? 21.087 -10.415 -9.029 1.00 80.69 88 LYS A N 1
ATOM 722 C CA . LYS A 1 88 ? 22.547 -10.345 -8.973 1.00 80.69 88 LYS A CA 1
ATOM 723 C C . LYS A 1 88 ? 23.104 -10.392 -10.387 1.00 80.69 88 LYS A C 1
ATOM 725 O O . LYS A 1 88 ? 22.734 -11.279 -11.145 1.00 80.69 88 LYS A O 1
ATOM 730 N N . MET A 1 89 ? 23.951 -9.428 -10.721 1.00 69.19 89 MET A N 1
ATOM 731 C CA . MET A 1 89 ? 24.724 -9.465 -11.955 1.00 69.19 89 MET A CA 1
ATOM 732 C C . MET A 1 89 ? 26.082 -10.069 -11.634 1.00 69.19 89 MET A C 1
ATOM 734 O O . MET A 1 89 ? 26.816 -9.518 -10.814 1.00 69.19 89 MET A O 1
ATOM 738 N N . ASP A 1 90 ? 26.395 -11.194 -12.266 1.00 61.78 90 ASP A N 1
ATOM 739 C CA . ASP A 1 90 ? 27.773 -11.653 -12.365 1.00 61.78 90 ASP A CA 1
ATOM 740 C C . ASP A 1 90 ? 28.428 -10.828 -13.478 1.00 61.78 90 ASP A C 1
ATOM 742 O O . ASP A 1 90 ? 27.866 -10.711 -14.571 1.00 61.78 90 ASP A O 1
ATOM 746 N N . GLU A 1 91 ? 29.581 -10.206 -13.213 1.00 50.38 91 GLU A N 1
ATO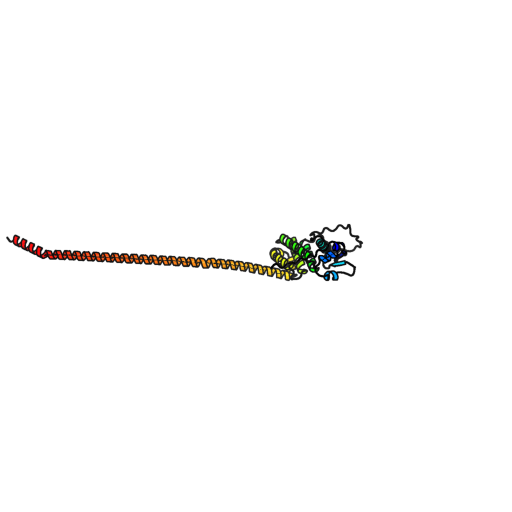M 747 C CA . GLU A 1 91 ? 30.306 -9.502 -14.272 1.00 50.38 91 GLU A CA 1
ATOM 748 C C . GLU A 1 91 ? 30.580 -10.482 -15.424 1.00 50.38 91 GLU A C 1
ATOM 750 O O . GLU A 1 91 ? 31.139 -11.561 -15.189 1.00 50.38 91 GLU A O 1
ATOM 755 N N . PRO A 1 92 ? 30.219 -10.146 -16.676 1.00 46.66 92 PRO A N 1
ATOM 756 C CA . PRO A 1 92 ? 30.593 -10.982 -17.799 1.00 46.66 92 PRO A CA 1
ATOM 757 C C . PRO A 1 92 ? 32.120 -11.020 -17.875 1.00 46.66 92 PRO A C 1
ATOM 759 O O . PRO A 1 92 ? 32.770 -9.992 -18.068 1.00 46.66 92 PRO A O 1
ATOM 762 N N . SER A 1 93 ? 32.703 -12.215 -17.727 1.00 39.31 93 SER A N 1
ATOM 763 C CA . SER A 1 93 ? 34.140 -12.408 -17.905 1.00 39.31 93 SER A CA 1
ATOM 764 C C . SER A 1 93 ? 34.549 -11.838 -19.264 1.00 39.31 93 SER A C 1
ATOM 766 O O . SER A 1 93 ? 33.992 -12.245 -20.288 1.00 39.31 93 SER A O 1
ATOM 768 N N . LEU A 1 94 ? 35.503 -10.903 -19.265 1.00 39.62 94 LEU A N 1
ATOM 769 C CA . LEU A 1 94 ? 36.082 -10.230 -20.433 1.00 39.62 94 LEU A CA 1
ATOM 770 C C . LEU A 1 94 ? 36.717 -11.220 -21.432 1.00 39.62 94 LEU A C 1
ATOM 772 O O . LEU A 1 94 ? 37.937 -11.309 -21.535 1.00 39.62 94 LEU A O 1
ATOM 776 N N . ALA A 1 95 ? 35.909 -11.975 -22.174 1.00 33.75 95 ALA A N 1
ATOM 777 C CA . ALA A 1 95 ? 36.396 -12.970 -23.130 1.00 33.75 95 ALA A CA 1
ATOM 778 C C . ALA A 1 95 ? 35.890 -12.762 -24.568 1.00 33.75 95 ALA A C 1
ATOM 780 O O . ALA A 1 95 ? 36.287 -13.513 -25.454 1.00 33.75 95 ALA A O 1
ATOM 781 N N . SER A 1 96 ? 35.058 -11.750 -24.847 1.00 34.88 96 SER A N 1
ATOM 782 C CA . SER A 1 96 ? 34.557 -11.523 -26.218 1.00 34.88 96 SER A CA 1
ATOM 783 C C . SER A 1 96 ? 34.421 -10.064 -26.663 1.00 34.88 96 SER A C 1
ATOM 785 O O . SER A 1 96 ? 34.012 -9.815 -27.796 1.00 34.88 96 SER A O 1
ATOM 787 N N . ALA A 1 97 ? 34.822 -9.090 -25.844 1.00 38.50 97 ALA A N 1
ATOM 788 C CA . ALA A 1 97 ? 34.915 -7.703 -26.285 1.00 38.50 97 ALA A CA 1
ATOM 789 C C . ALA A 1 97 ? 36.332 -7.425 -26.808 1.00 38.50 97 ALA A C 1
ATOM 791 O O . ALA A 1 97 ? 37.304 -7.502 -26.057 1.00 38.50 97 ALA A O 1
ATOM 792 N N . ASN A 1 98 ? 36.456 -7.075 -28.091 1.00 36.91 98 ASN A N 1
ATOM 793 C CA . ASN A 1 98 ? 37.646 -6.412 -28.624 1.00 36.91 98 ASN A CA 1
ATOM 794 C C . ASN A 1 98 ? 37.762 -5.026 -27.965 1.00 36.91 98 ASN A C 1
ATOM 796 O O . ASN A 1 98 ? 37.315 -4.023 -28.514 1.00 36.91 98 ASN A O 1
ATOM 800 N N . VAL A 1 99 ? 38.312 -4.982 -26.750 1.00 40.31 99 VAL A N 1
ATOM 801 C CA . VAL A 1 99 ? 38.558 -3.748 -26.003 1.00 40.31 99 VAL A CA 1
ATOM 802 C C . VAL A 1 99 ? 39.832 -3.112 -26.548 1.00 40.31 99 VAL A C 1
ATOM 804 O O . VAL A 1 99 ? 40.940 -3.596 -26.308 1.00 40.31 99 VAL A O 1
ATOM 807 N N . THR A 1 100 ? 39.683 -2.007 -27.278 1.00 35.91 100 THR A N 1
ATOM 808 C CA . THR A 1 100 ? 40.817 -1.127 -27.582 1.00 35.91 100 THR A CA 1
ATOM 809 C C . THR A 1 100 ? 41.153 -0.379 -26.298 1.00 35.91 100 THR A C 1
ATOM 811 O O . THR A 1 100 ? 40.463 0.546 -25.889 1.00 35.91 100 THR A O 1
ATOM 814 N N . LYS A 1 101 ? 42.179 -0.873 -25.610 1.00 38.97 101 LYS A N 1
ATOM 815 C CA . LYS A 1 101 ? 42.637 -0.402 -24.306 1.00 38.97 101 LYS A CA 1
ATOM 816 C C . LYS A 1 101 ? 43.263 0.991 -24.424 1.00 38.97 101 LYS A C 1
ATOM 818 O O . LYS A 1 101 ? 44.361 1.112 -24.961 1.00 38.97 101 LYS A O 1
ATOM 823 N N . VAL A 1 102 ? 42.629 2.004 -23.838 1.00 30.38 102 VAL A N 1
ATOM 824 C CA . VAL A 1 102 ? 43.322 3.202 -23.344 1.00 30.38 102 VAL A CA 1
ATOM 825 C C . VAL A 1 102 ? 42.888 3.446 -21.904 1.00 30.38 102 VAL A C 1
ATOM 827 O O . VAL A 1 102 ? 41.718 3.383 -21.554 1.00 30.38 102 VAL A O 1
ATOM 830 N N . SER A 1 103 ? 43.893 3.608 -21.056 1.00 41.25 103 SER A N 1
ATOM 831 C CA . SER A 1 103 ? 43.823 3.709 -19.606 1.00 41.25 103 SER A CA 1
ATOM 832 C C . SER A 1 103 ? 43.703 5.157 -19.136 1.00 41.25 103 SER A C 1
ATOM 834 O O . SER A 1 103 ? 44.607 5.937 -19.424 1.00 41.25 103 SER A O 1
ATOM 836 N N . SER A 1 104 ? 42.675 5.452 -18.342 1.00 31.89 104 SER A N 1
ATOM 837 C CA . SER A 1 104 ? 42.582 6.476 -17.275 1.00 31.89 104 SER A CA 1
ATOM 838 C C . SER A 1 104 ? 41.088 6.657 -16.986 1.00 31.89 104 SER A C 1
ATOM 840 O O . SER A 1 104 ? 40.320 6.676 -17.934 1.00 31.89 104 SER A O 1
ATOM 842 N N . SER A 1 105 ? 40.560 6.813 -15.785 1.00 30.12 105 SER A N 1
ATOM 843 C CA . SER A 1 105 ? 41.073 6.988 -14.434 1.00 30.12 105 SER A CA 1
ATOM 844 C C . SER A 1 105 ? 39.898 6.678 -13.500 1.00 30.12 105 SER A C 1
ATOM 846 O O . SER A 1 105 ? 38.751 6.883 -13.879 1.00 30.12 105 SER A O 1
ATOM 848 N N . ASP A 1 106 ? 40.226 6.186 -12.313 1.00 40.53 106 ASP A N 1
ATOM 849 C CA . ASP A 1 106 ? 39.414 6.096 -11.096 1.00 40.53 106 ASP A CA 1
ATOM 850 C C . ASP A 1 106 ? 38.173 7.021 -11.058 1.00 40.53 106 ASP A C 1
ATOM 852 O O . ASP A 1 106 ? 38.318 8.233 -10.906 1.00 40.53 106 ASP A O 1
ATOM 856 N N . ASP A 1 107 ? 36.969 6.447 -11.196 1.00 30.80 107 ASP A N 1
ATOM 857 C CA . ASP A 1 107 ? 35.746 6.987 -10.588 1.00 30.80 107 ASP A CA 1
ATOM 858 C C . ASP A 1 107 ? 34.698 5.868 -10.373 1.00 30.80 107 ASP A C 1
ATOM 860 O O . ASP A 1 107 ? 34.062 5.361 -11.297 1.00 30.80 107 ASP A O 1
ATOM 864 N N . GLY A 1 108 ? 34.560 5.432 -9.121 1.00 33.91 108 GLY A N 1
ATOM 865 C CA . GLY A 1 108 ? 33.265 5.106 -8.514 1.00 33.91 108 GLY A CA 1
ATOM 866 C C . GLY A 1 108 ? 32.463 3.853 -8.901 1.00 33.91 108 GLY A C 1
ATOM 867 O O . GLY A 1 108 ? 31.414 3.659 -8.288 1.00 33.91 108 GLY A O 1
ATOM 868 N N . ASP A 1 109 ? 32.869 2.978 -9.826 1.00 35.09 109 ASP A N 1
ATOM 869 C CA . ASP A 1 109 ? 32.044 1.796 -10.157 1.00 35.09 109 ASP A CA 1
ATOM 870 C C . ASP A 1 109 ? 32.342 0.576 -9.262 1.00 35.09 109 ASP A C 1
ATOM 872 O O . ASP A 1 109 ? 33.078 -0.343 -9.611 1.00 35.09 109 ASP A O 1
ATOM 876 N N . THR A 1 110 ? 31.735 0.564 -8.073 1.00 32.12 110 THR A N 1
ATOM 877 C CA . THR A 1 110 ? 31.560 -0.651 -7.250 1.00 32.12 110 THR A CA 1
ATOM 878 C C . THR A 1 110 ? 30.092 -1.072 -7.251 1.00 32.12 110 THR A C 1
ATOM 880 O O . THR A 1 110 ? 29.446 -1.176 -6.210 1.00 32.12 110 THR A O 1
ATOM 883 N N . THR A 1 111 ? 29.505 -1.305 -8.427 1.00 39.59 111 THR A N 1
ATOM 884 C CA . THR A 1 111 ? 28.090 -1.710 -8.526 1.00 39.59 111 THR A CA 1
ATOM 885 C C . THR A 1 111 ? 27.839 -3.223 -8.516 1.00 39.59 111 THR A C 1
ATOM 887 O O . THR A 1 111 ? 26.723 -3.665 -8.780 1.00 39.59 111 THR A O 1
ATOM 890 N N . THR A 1 112 ? 28.798 -4.037 -8.068 1.00 40.97 112 THR A N 1
ATOM 891 C CA . THR A 1 112 ? 28.591 -5.467 -7.748 1.00 40.97 112 THR A CA 1
ATOM 892 C C . THR A 1 112 ? 27.899 -5.714 -6.392 1.00 40.97 112 THR A C 1
ATOM 894 O O . THR A 1 112 ? 27.761 -6.859 -5.965 1.00 40.97 112 THR A O 1
ATOM 897 N N . GLY A 1 113 ? 27.405 -4.664 -5.715 1.00 45.72 113 GLY A N 1
ATOM 898 C CA . GLY A 1 113 ? 26.862 -4.744 -4.349 1.00 45.72 113 GLY A CA 1
ATOM 899 C C . GLY A 1 113 ? 25.582 -3.950 -4.052 1.00 45.72 113 GLY A C 1
ATOM 900 O O . GLY A 1 113 ? 25.319 -3.688 -2.878 1.00 45.72 113 GLY A O 1
ATOM 901 N N . LYS A 1 114 ? 24.784 -3.544 -5.052 1.00 60.34 114 LYS A N 1
ATOM 902 C CA . LYS A 1 114 ? 23.474 -2.916 -4.780 1.00 60.34 114 LYS A CA 1
ATOM 903 C C . LYS A 1 114 ? 22.479 -3.946 -4.241 1.00 60.34 114 LYS A C 1
ATOM 905 O O . LYS A 1 114 ? 22.432 -5.087 -4.701 1.00 60.34 114 LYS A O 1
ATOM 910 N N . ASP A 1 115 ? 21.690 -3.548 -3.247 1.00 78.94 115 ASP A N 1
ATOM 911 C CA . ASP A 1 115 ? 20.663 -4.407 -2.671 1.00 78.94 115 ASP A CA 1
ATOM 912 C C . ASP A 1 115 ? 19.515 -4.667 -3.675 1.00 78.94 115 ASP A C 1
ATOM 914 O O . ASP A 1 115 ? 19.263 -3.842 -4.561 1.00 78.94 115 ASP A O 1
ATOM 918 N N . PRO A 1 116 ? 18.798 -5.801 -3.561 1.00 85.56 116 PRO A N 1
ATOM 919 C CA . PRO A 1 116 ? 17.736 -6.141 -4.507 1.00 85.56 116 PRO A CA 1
ATOM 920 C C . PRO A 1 116 ? 16.588 -5.121 -4.589 1.00 85.56 116 PRO A C 1
ATOM 922 O O . PRO A 1 116 ? 15.979 -4.997 -5.649 1.00 85.56 116 PRO A O 1
ATOM 925 N N . LEU A 1 117 ? 16.280 -4.374 -3.517 1.00 92.25 117 LEU A N 1
ATOM 926 C CA . LEU A 1 117 ? 15.199 -3.378 -3.545 1.00 92.25 117 LEU A CA 1
ATOM 927 C C . LEU A 1 117 ? 15.580 -2.195 -4.435 1.00 92.25 117 LEU A C 1
ATOM 929 O O . LEU A 1 117 ? 14.788 -1.793 -5.288 1.00 92.25 117 LEU A O 1
ATOM 933 N N . SER A 1 118 ? 16.809 -1.692 -4.285 1.00 90.69 118 SER A N 1
ATOM 934 C CA . SER A 1 118 ? 17.358 -0.642 -5.149 1.00 90.69 118 SER A CA 1
ATOM 935 C C . SER A 1 118 ? 17.350 -1.070 -6.616 1.00 90.69 118 SER A C 1
ATOM 937 O O . SER A 1 118 ? 16.933 -0.301 -7.477 1.00 90.69 118 SER A O 1
ATOM 939 N N . CYS A 1 119 ? 17.708 -2.327 -6.902 1.00 91.19 119 CYS A N 1
ATOM 940 C CA . CYS A 1 119 ? 17.647 -2.870 -8.258 1.00 91.19 119 CYS A CA 1
ATOM 941 C C . CYS A 1 119 ? 16.239 -2.772 -8.869 1.00 91.19 119 CYS A C 1
ATOM 943 O O . CYS A 1 119 ? 16.098 -2.262 -9.979 1.00 91.19 119 CYS A O 1
ATOM 945 N N . HIS A 1 120 ? 15.196 -3.252 -8.184 1.00 95.50 120 HIS A N 1
ATOM 946 C CA . HIS A 1 120 ? 13.841 -3.208 -8.745 1.00 95.50 120 HIS A CA 1
ATOM 947 C C . HIS A 1 120 ? 13.306 -1.780 -8.863 1.00 95.50 120 HIS A C 1
ATOM 949 O O . HIS A 1 120 ? 12.632 -1.467 -9.842 1.00 95.50 120 HIS A O 1
ATOM 955 N N . MET A 1 121 ? 13.639 -0.902 -7.913 1.00 96.38 121 MET A N 1
ATOM 956 C CA . MET A 1 121 ? 13.276 0.512 -7.990 1.00 96.38 121 MET A CA 1
ATOM 957 C C . MET A 1 121 ? 13.929 1.201 -9.195 1.00 96.38 121 MET A C 1
ATOM 959 O O . MET A 1 121 ? 13.241 1.867 -9.963 1.00 96.38 121 MET A O 1
ATOM 963 N N . GLU A 1 122 ? 15.224 0.980 -9.429 1.00 94.88 122 GLU A N 1
ATOM 964 C CA . GLU A 1 122 ? 15.928 1.502 -10.607 1.00 94.88 122 GLU A CA 1
ATOM 965 C C . GLU A 1 122 ? 15.304 1.003 -11.914 1.00 94.88 122 GLU A C 1
ATOM 967 O O . GLU A 1 122 ? 15.109 1.792 -12.836 1.00 94.88 122 GLU A O 1
ATOM 972 N N . MET A 1 123 ? 14.923 -0.279 -11.990 1.00 96.00 123 MET A N 1
ATOM 973 C CA . MET A 1 123 ? 14.222 -0.819 -13.161 1.00 96.00 123 MET A CA 1
ATOM 974 C C . MET A 1 123 ? 12.841 -0.181 -13.360 1.00 96.00 123 MET A C 1
ATOM 976 O O . MET A 1 123 ? 12.439 0.062 -14.499 1.00 96.00 123 MET A O 1
ATOM 980 N N . TYR A 1 124 ? 12.113 0.108 -12.277 1.00 96.75 124 TYR A N 1
ATOM 981 C CA . TYR A 1 124 ? 10.810 0.774 -12.344 1.00 96.75 124 TYR A CA 1
ATOM 982 C C . TYR A 1 124 ? 10.932 2.232 -12.807 1.00 96.75 124 TYR A C 1
ATOM 984 O O . TYR A 1 124 ? 10.168 2.661 -13.675 1.00 96.75 124 TYR A O 1
ATOM 992 N N . ILE A 1 125 ? 11.912 2.969 -12.271 1.00 94.62 125 ILE A N 1
ATOM 993 C CA . ILE A 1 125 ? 12.233 4.342 -12.682 1.00 94.62 125 ILE A CA 1
ATOM 994 C C . ILE A 1 125 ? 12.656 4.355 -14.150 1.00 94.62 125 ILE A C 1
ATOM 996 O O . ILE A 1 125 ? 12.080 5.101 -14.936 1.00 94.62 125 ILE A O 1
ATOM 1000 N N . PHE A 1 126 ? 13.587 3.482 -14.547 1.00 93.12 126 PHE A N 1
ATOM 1001 C CA . PHE A 1 126 ? 14.029 3.352 -15.937 1.00 93.12 126 PHE A CA 1
ATOM 1002 C C . PHE A 1 126 ? 12.842 3.116 -16.878 1.00 93.12 126 PHE A C 1
ATOM 1004 O O . PHE A 1 126 ? 12.693 3.804 -17.886 1.00 93.12 126 PHE A O 1
ATOM 1011 N N . ALA A 1 127 ? 11.947 2.194 -16.518 1.00 92.94 127 ALA A N 1
ATOM 1012 C CA . ALA A 1 127 ? 10.749 1.919 -17.296 1.00 92.94 127 ALA A CA 1
ATOM 1013 C C . ALA A 1 127 ? 9.818 3.135 -17.433 1.00 92.94 127 ALA A C 1
ATOM 1015 O O . ALA A 1 127 ? 9.236 3.326 -18.498 1.00 92.94 127 ALA A O 1
ATOM 1016 N N . HIS A 1 128 ? 9.677 3.964 -16.397 1.00 89.38 128 HIS A N 1
ATOM 1017 C CA . HIS A 1 128 ? 8.854 5.176 -16.460 1.00 89.38 128 HIS A CA 1
ATOM 1018 C C . HIS A 1 128 ? 9.513 6.289 -17.275 1.00 89.38 128 HIS A C 1
ATOM 1020 O O . HIS A 1 128 ? 8.858 6.910 -18.113 1.00 89.38 128 HIS A O 1
ATOM 1026 N N . VAL A 1 129 ? 10.814 6.515 -17.078 1.00 87.81 129 VAL A N 1
ATOM 1027 C CA . VAL A 1 129 ? 11.580 7.541 -17.800 1.00 87.81 129 VAL A CA 1
ATOM 1028 C C . VAL A 1 129 ? 11.596 7.243 -19.301 1.00 87.81 129 VAL A C 1
ATOM 1030 O O . VAL A 1 129 ? 11.333 8.135 -20.112 1.00 87.81 129 VAL A O 1
ATOM 1033 N N . TYR A 1 130 ? 11.824 5.983 -19.677 1.00 85.56 130 TYR A N 1
ATOM 1034 C CA . TYR A 1 130 ? 12.003 5.569 -21.072 1.00 85.56 130 TYR A CA 1
ATOM 1035 C C . TYR A 1 130 ? 10.775 4.906 -21.709 1.00 85.56 130 TYR A C 1
ATOM 1037 O O . TYR A 1 130 ? 10.860 4.448 -22.844 1.00 85.56 130 TYR A O 1
ATOM 1045 N N . GLY A 1 131 ? 9.629 4.872 -21.023 1.00 85.69 131 GLY A N 1
ATOM 1046 C CA . GLY A 1 131 ? 8.372 4.392 -21.606 1.00 85.69 131 GLY A CA 1
ATOM 1047 C C . GLY A 1 131 ? 8.362 2.890 -21.910 1.00 85.69 131 GLY A C 1
ATOM 1048 O O . GLY A 1 131 ? 7.976 2.471 -22.995 1.00 85.69 131 GLY A O 1
ATOM 1049 N N . VAL A 1 132 ? 8.766 2.055 -20.952 1.00 90.44 132 VAL A N 1
ATOM 1050 C CA . VAL A 1 132 ? 8.825 0.587 -21.080 1.00 90.44 132 VAL A CA 1
ATOM 1051 C C . VAL A 1 132 ? 7.813 -0.059 -20.115 1.00 90.44 132 VAL A C 1
ATOM 1053 O O . VAL A 1 132 ? 8.192 -0.632 -19.090 1.00 90.44 132 VAL A O 1
ATOM 1056 N N . PRO A 1 133 ? 6.495 0.023 -20.383 1.00 88.62 133 PRO A N 1
ATOM 1057 C CA . PRO A 1 133 ? 5.457 -0.316 -19.403 1.00 88.62 133 PRO A CA 1
ATOM 1058 C C . PRO A 1 133 ? 5.491 -1.780 -18.952 1.00 88.62 133 PRO A C 1
ATOM 1060 O O . PRO A 1 133 ? 5.220 -2.066 -17.786 1.00 88.62 133 PRO A O 1
ATOM 1063 N N . GLY A 1 134 ? 5.867 -2.710 -19.839 1.00 91.56 134 GLY A N 1
ATOM 1064 C CA . GLY A 1 134 ? 6.015 -4.125 -19.486 1.00 91.56 134 GLY A CA 1
ATOM 1065 C C . GLY A 1 134 ? 7.107 -4.359 -18.438 1.00 91.56 134 GLY A C 1
ATOM 1066 O O . GLY A 1 134 ? 6.919 -5.150 -17.513 1.00 91.56 134 GLY A O 1
ATOM 1067 N N . LEU A 1 135 ? 8.221 -3.628 -18.539 1.00 94.62 135 LEU A N 1
ATOM 1068 C CA . LEU A 1 135 ? 9.295 -3.688 -17.552 1.00 94.62 135 LEU A CA 1
ATOM 1069 C C . LEU A 1 135 ? 8.846 -3.044 -16.241 1.00 94.62 135 LEU A C 1
ATOM 1071 O O . LEU A 1 135 ? 9.080 -3.605 -15.173 1.00 94.62 135 LEU A O 1
ATOM 1075 N N . GLY A 1 136 ? 8.151 -1.907 -16.326 1.00 95.00 136 GLY A N 1
ATOM 1076 C CA . GLY A 1 136 ? 7.588 -1.220 -15.165 1.00 95.00 136 GLY A CA 1
ATOM 1077 C C . GLY A 1 136 ? 6.626 -2.116 -14.385 1.00 95.00 136 GLY A C 1
ATOM 1078 O O . GLY A 1 136 ? 6.723 -2.211 -13.165 1.00 95.00 136 GLY A O 1
ATOM 1079 N N . ALA A 1 137 ? 5.753 -2.855 -15.073 1.00 95.69 137 ALA A N 1
ATOM 1080 C CA . ALA A 1 137 ? 4.871 -3.834 -14.442 1.00 95.69 137 ALA A CA 1
ATOM 1081 C C . ALA A 1 137 ? 5.657 -4.950 -13.732 1.00 95.69 137 ALA A C 1
ATOM 1083 O O . ALA A 1 137 ? 5.355 -5.270 -12.582 1.00 95.69 137 ALA A O 1
ATOM 1084 N N . LYS A 1 138 ? 6.703 -5.493 -14.373 1.00 96.31 138 LYS A N 1
ATOM 1085 C CA . LYS A 1 138 ? 7.532 -6.553 -13.781 1.00 96.31 138 LYS A CA 1
ATOM 1086 C C . LYS A 1 138 ? 8.326 -6.073 -12.564 1.00 96.31 138 LYS A C 1
ATOM 1088 O O . LYS A 1 138 ? 8.442 -6.786 -11.569 1.00 96.31 138 LYS A O 1
ATOM 1093 N N . ALA A 1 139 ? 8.873 -4.863 -12.634 1.00 97.38 139 ALA A N 1
ATOM 1094 C CA . ALA A 1 139 ? 9.598 -4.244 -11.533 1.00 97.38 139 ALA A CA 1
ATOM 1095 C C . ALA A 1 139 ? 8.685 -3.908 -10.349 1.00 97.38 139 ALA A C 1
ATOM 1097 O O . ALA A 1 139 ? 9.064 -4.166 -9.210 1.00 97.38 139 ALA A O 1
ATOM 1098 N N . TYR A 1 140 ? 7.468 -3.425 -10.615 1.00 97.69 140 TYR A N 1
ATOM 1099 C CA . TYR A 1 140 ? 6.447 -3.197 -9.592 1.00 97.69 140 TYR A CA 1
ATOM 1100 C C . TYR A 1 140 ? 6.108 -4.481 -8.829 1.00 97.69 140 TYR A C 1
ATOM 1102 O O . TYR A 1 140 ? 6.142 -4.498 -7.601 1.00 97.69 140 TYR A O 1
ATOM 1110 N N . GLU A 1 141 ? 5.805 -5.561 -9.557 1.00 97.12 141 GLU A N 1
ATOM 1111 C CA . GLU A 1 141 ? 5.497 -6.875 -8.981 1.00 97.12 141 GLU A CA 1
ATOM 1112 C C . GLU A 1 141 ? 6.624 -7.329 -8.044 1.00 97.12 141 GLU A C 1
ATOM 1114 O O . GLU A 1 141 ? 6.409 -7.495 -6.846 1.00 97.12 141 GLU A O 1
ATOM 1119 N N . ARG A 1 142 ? 7.857 -7.414 -8.556 1.00 96.00 142 ARG A N 1
ATOM 1120 C CA . ARG A 1 142 ? 9.004 -7.898 -7.776 1.00 96.00 142 ARG A CA 1
ATOM 1121 C C . ARG A 1 142 ? 9.333 -7.026 -6.570 1.00 96.00 142 ARG A C 1
ATOM 1123 O O . ARG A 1 142 ? 9.632 -7.554 -5.500 1.00 96.00 142 ARG A O 1
ATOM 1130 N N . LEU A 1 143 ? 9.281 -5.702 -6.726 1.00 97.19 143 LEU A N 1
ATOM 1131 C CA . LEU A 1 143 ? 9.547 -4.780 -5.626 1.00 97.19 143 LEU A CA 1
ATOM 1132 C C . LEU A 1 143 ? 8.501 -4.935 -4.517 1.00 97.19 143 LEU A C 1
ATOM 1134 O O . LEU A 1 143 ? 8.861 -5.089 -3.351 1.00 97.19 143 LEU A O 1
ATOM 1138 N N . THR A 1 144 ? 7.214 -4.927 -4.875 1.00 97.62 144 THR A N 1
ATOM 1139 C CA . THR A 1 144 ? 6.132 -5.040 -3.887 1.00 97.62 144 THR A CA 1
ATOM 1140 C C . THR A 1 144 ? 6.099 -6.415 -3.225 1.00 97.62 144 THR A C 1
ATOM 1142 O O . THR A 1 144 ? 5.894 -6.488 -2.018 1.00 97.62 144 THR A O 1
ATOM 1145 N N . ASP A 1 145 ? 6.376 -7.501 -3.948 1.00 96.81 145 ASP A N 1
ATOM 1146 C CA . ASP A 1 145 ? 6.442 -8.846 -3.365 1.00 96.81 145 ASP A CA 1
ATOM 1147 C C . ASP A 1 145 ? 7.626 -9.014 -2.410 1.00 96.81 145 ASP A C 1
ATOM 1149 O O . ASP A 1 145 ? 7.493 -9.625 -1.343 1.00 96.81 145 ASP A O 1
ATOM 1153 N N . ARG A 1 146 ? 8.772 -8.397 -2.722 1.00 95.38 146 ARG A N 1
ATOM 1154 C CA . ARG A 1 146 ? 9.899 -8.340 -1.785 1.00 95.38 146 ARG A CA 1
ATOM 1155 C C . ARG A 1 146 ? 9.555 -7.567 -0.521 1.00 95.38 146 ARG A C 1
ATOM 1157 O O . ARG A 1 146 ? 9.865 -8.044 0.564 1.00 95.38 146 ARG A O 1
ATOM 1164 N N . LEU A 1 147 ? 8.902 -6.415 -0.640 1.00 96.88 147 LEU A N 1
ATOM 1165 C CA . LEU A 1 147 ? 8.498 -5.616 0.520 1.00 96.88 147 LEU A CA 1
ATOM 1166 C C . LEU A 1 147 ? 7.446 -6.341 1.372 1.00 96.88 147 LEU A C 1
ATOM 1168 O O . LEU A 1 147 ? 7.574 -6.368 2.589 1.00 96.88 147 LEU A O 1
ATOM 1172 N N . LYS A 1 148 ? 6.486 -7.045 0.757 1.00 96.69 148 LYS A N 1
ATOM 1173 C CA . LYS A 1 148 ? 5.567 -7.943 1.485 1.00 96.69 148 LYS A CA 1
ATOM 1174 C C . LYS A 1 148 ? 6.305 -9.059 2.230 1.00 96.69 148 LYS A C 1
ATOM 1176 O O . LYS A 1 148 ? 5.913 -9.409 3.332 1.00 96.69 148 LYS A O 1
ATOM 1181 N N . THR A 1 149 ? 7.362 -9.615 1.633 1.00 96.12 149 THR A N 1
ATOM 1182 C CA . THR A 1 149 ? 8.179 -10.669 2.264 1.00 96.12 149 THR A CA 1
ATOM 1183 C C . THR A 1 149 ? 9.006 -10.129 3.433 1.00 96.12 149 THR A C 1
ATOM 1185 O O . THR A 1 149 ? 9.233 -10.842 4.405 1.00 96.12 149 THR A O 1
ATOM 1188 N N . ILE A 1 150 ? 9.467 -8.878 3.338 1.00 95.56 150 ILE A N 1
ATOM 1189 C CA . ILE A 1 150 ? 10.161 -8.179 4.428 1.00 95.56 150 ILE A CA 1
ATOM 1190 C C . ILE A 1 150 ? 9.204 -7.885 5.591 1.00 95.56 150 ILE A C 1
ATOM 1192 O O . ILE A 1 150 ? 9.651 -7.888 6.738 1.00 95.56 150 ILE A O 1
ATOM 1196 N N . ASP A 1 151 ? 7.919 -7.659 5.300 1.00 95.19 151 ASP A N 1
ATOM 1197 C CA . ASP A 1 151 ? 6.909 -7.233 6.270 1.00 95.19 151 ASP A CA 1
ATOM 1198 C C . ASP A 1 151 ? 7.382 -5.978 7.029 1.00 95.19 151 ASP A C 1
ATOM 1200 O O . ASP A 1 151 ? 7.669 -4.960 6.399 1.00 95.19 151 ASP A O 1
ATOM 1204 N N . LYS A 1 152 ? 7.516 -6.015 8.361 1.00 95.25 152 LYS A N 1
ATOM 1205 C CA . LYS A 1 152 ? 8.113 -4.913 9.124 1.00 95.25 152 LYS A CA 1
ATOM 1206 C C . LYS A 1 152 ? 9.627 -5.101 9.234 1.00 95.25 152 LYS A C 1
ATOM 1208 O O . LYS A 1 152 ? 10.064 -6.011 9.945 1.00 95.25 152 LYS A O 1
ATOM 1213 N N . PRO A 1 153 ? 10.454 -4.231 8.622 1.00 94.25 153 PRO A N 1
ATOM 1214 C CA . PRO A 1 153 ? 11.902 -4.400 8.631 1.00 94.25 153 PRO A CA 1
ATOM 1215 C C . PRO A 1 153 ? 12.448 -4.248 10.055 1.00 94.25 153 PRO A C 1
ATOM 1217 O O . PRO A 1 153 ? 12.412 -3.159 10.613 1.00 94.25 153 PRO A O 1
ATOM 1220 N N . GLN A 1 154 ? 12.969 -5.330 10.637 1.00 90.12 154 GLN A N 1
ATOM 1221 C CA . GLN A 1 154 ? 13.523 -5.328 12.001 1.00 90.12 154 GLN A CA 1
ATOM 1222 C C . GLN A 1 154 ? 15.019 -4.992 12.025 1.00 90.12 154 GLN A C 1
ATOM 1224 O O . GLN A 1 154 ? 15.492 -4.246 12.881 1.00 90.12 154 GLN A O 1
ATOM 1229 N N . ASP A 1 155 ? 15.769 -5.529 11.062 1.00 92.75 155 ASP A N 1
ATOM 1230 C CA . ASP A 1 155 ? 17.217 -5.360 10.970 1.00 92.75 155 ASP A CA 1
ATOM 1231 C C . ASP A 1 155 ? 17.607 -3.959 10.465 1.00 92.75 155 ASP A C 1
ATOM 1233 O O . ASP A 1 155 ? 17.018 -3.435 9.517 1.00 92.75 155 ASP A O 1
ATOM 1237 N N . GLY A 1 156 ? 18.639 -3.361 11.069 1.00 91.44 156 GLY A N 1
ATOM 1238 C CA . GLY A 1 156 ? 19.072 -1.997 10.753 1.00 91.44 156 GLY A CA 1
ATOM 1239 C C . GLY A 1 156 ? 19.531 -1.813 9.303 1.00 91.44 156 GLY A C 1
ATOM 1240 O O . GLY A 1 156 ? 19.245 -0.780 8.696 1.00 91.44 156 GLY A O 1
ATOM 1241 N N . LYS A 1 157 ? 20.178 -2.822 8.706 1.00 92.88 157 LYS A N 1
ATOM 1242 C CA . LYS A 1 157 ? 20.600 -2.767 7.301 1.00 92.88 157 LYS A CA 1
ATOM 1243 C C . LYS A 1 157 ? 19.390 -2.815 6.372 1.00 92.88 157 LYS A C 1
ATOM 1245 O O . LYS A 1 157 ? 19.338 -2.046 5.415 1.00 92.88 157 LYS A O 1
ATOM 1250 N N . VAL A 1 158 ? 18.406 -3.666 6.667 1.00 93.69 158 VAL A N 1
ATOM 1251 C CA . VAL A 1 158 ? 17.161 -3.746 5.882 1.00 93.69 158 VAL A CA 1
ATOM 1252 C C . VAL A 1 158 ? 16.362 -2.445 5.989 1.00 93.69 158 VAL A C 1
ATOM 1254 O O . VAL A 1 158 ? 15.882 -1.949 4.971 1.00 93.69 158 VAL A O 1
ATOM 1257 N N . LYS A 1 159 ? 16.280 -1.836 7.182 1.00 95.25 159 LYS A N 1
ATOM 1258 C CA . LYS A 1 159 ? 15.647 -0.518 7.362 1.00 95.25 159 LYS A CA 1
ATOM 1259 C C . LYS A 1 159 ? 16.286 0.534 6.449 1.00 95.25 159 LYS A C 1
ATOM 1261 O O . LYS A 1 159 ? 15.570 1.213 5.720 1.00 95.25 159 LYS A O 1
ATOM 1266 N N . LEU A 1 160 ? 17.618 0.627 6.422 1.00 94.38 160 LEU A N 1
ATOM 1267 C CA . LEU A 1 160 ? 18.336 1.569 5.552 1.00 94.38 160 LEU A CA 1
ATOM 1268 C C . LEU A 1 160 ? 18.097 1.308 4.060 1.00 94.38 160 LEU A C 1
ATOM 1270 O O . LEU A 1 160 ? 17.913 2.257 3.301 1.00 94.38 160 LEU A O 1
ATOM 1274 N N . GLN A 1 161 ? 18.054 0.042 3.638 1.00 94.06 161 GLN A N 1
ATOM 1275 C CA . GLN A 1 161 ? 17.747 -0.322 2.249 1.00 94.06 161 GLN A CA 1
ATOM 1276 C C . GLN A 1 161 ? 16.334 0.116 1.850 1.00 94.06 161 GLN A C 1
ATOM 1278 O O . GLN A 1 161 ? 16.152 0.724 0.798 1.00 94.06 161 GLN A O 1
ATOM 1283 N N . VAL A 1 162 ? 15.345 -0.128 2.714 1.00 96.25 162 VAL A N 1
ATOM 1284 C CA . VAL A 1 162 ? 13.959 0.314 2.506 1.00 96.25 162 VAL A CA 1
ATOM 1285 C C . VAL A 1 162 ? 13.878 1.840 2.420 1.00 96.25 162 VAL A C 1
ATOM 1287 O O . VAL A 1 162 ? 13.274 2.356 1.483 1.00 96.25 162 VAL A O 1
ATOM 1290 N N . ILE A 1 163 ? 14.515 2.567 3.346 1.00 95.31 163 ILE A N 1
ATOM 1291 C CA . ILE A 1 163 ? 14.527 4.041 3.364 1.00 95.31 163 ILE A CA 1
ATOM 1292 C C . ILE A 1 163 ? 15.169 4.592 2.089 1.00 95.31 163 ILE A C 1
ATOM 1294 O O . ILE A 1 163 ? 14.595 5.459 1.432 1.00 95.31 163 ILE A O 1
ATOM 1298 N N . SER A 1 164 ? 16.336 4.063 1.714 1.00 94.69 164 SER A N 1
ATOM 1299 C CA . SER A 1 164 ? 17.048 4.459 0.497 1.00 94.69 164 SER A CA 1
ATOM 1300 C C . SER A 1 164 ? 16.189 4.235 -0.748 1.00 94.69 164 SER A C 1
ATOM 1302 O O . SER A 1 164 ? 16.046 5.137 -1.572 1.00 94.69 164 SER A O 1
ATOM 1304 N N . MET A 1 165 ? 15.549 3.066 -0.852 1.00 95.81 165 MET A N 1
ATOM 1305 C CA . MET A 1 165 ? 14.680 2.719 -1.974 1.00 95.81 165 MET A CA 1
ATOM 1306 C C . MET A 1 165 ? 13.442 3.622 -2.055 1.00 95.81 165 MET A C 1
ATOM 1308 O O . MET A 1 165 ? 13.141 4.129 -3.136 1.00 95.81 165 MET A O 1
ATOM 1312 N N . ILE A 1 166 ? 12.756 3.881 -0.934 1.00 95.88 166 ILE A N 1
ATOM 1313 C CA . ILE A 1 166 ? 11.611 4.808 -0.896 1.00 95.88 166 ILE A CA 1
ATOM 1314 C C . ILE A 1 166 ? 12.062 6.191 -1.366 1.00 95.88 166 ILE A C 1
ATOM 1316 O O . ILE A 1 166 ? 11.445 6.774 -2.257 1.00 95.88 166 ILE A O 1
ATOM 1320 N N . GLY A 1 167 ? 13.173 6.696 -0.824 1.00 94.56 167 GLY A N 1
ATOM 1321 C CA . GLY A 1 167 ? 13.703 7.996 -1.218 1.00 94.56 167 GLY A CA 1
ATOM 1322 C C . GLY A 1 167 ? 14.096 8.065 -2.690 1.00 94.56 167 GLY A C 1
ATOM 1323 O O . GLY A 1 167 ? 13.868 9.083 -3.336 1.00 94.56 167 GLY A O 1
ATOM 1324 N N . LEU A 1 168 ? 14.639 6.984 -3.253 1.00 93.94 168 LEU A N 1
ATOM 1325 C CA . LEU A 1 168 ? 14.939 6.911 -4.679 1.00 93.94 168 LEU A CA 1
ATOM 1326 C C . LEU A 1 168 ? 13.664 7.028 -5.528 1.00 93.94 168 LEU A C 1
ATOM 1328 O O . LEU A 1 168 ? 13.654 7.793 -6.490 1.00 93.94 168 LEU A O 1
ATOM 1332 N N . GLY A 1 169 ? 12.585 6.339 -5.145 1.00 94.31 169 GLY A N 1
ATOM 1333 C CA . GLY A 1 169 ? 11.294 6.428 -5.829 1.00 94.31 169 GLY A CA 1
ATOM 1334 C C . GLY A 1 169 ? 10.713 7.840 -5.800 1.00 94.31 169 GLY A C 1
ATOM 1335 O O . GLY A 1 169 ? 10.450 8.420 -6.850 1.00 94.31 169 GLY A O 1
ATOM 1336 N N . PHE A 1 170 ? 10.561 8.425 -4.609 1.00 94.06 170 PHE A N 1
ATOM 1337 C CA . PHE A 1 170 ? 9.923 9.738 -4.451 1.00 94.06 170 PHE A CA 1
ATOM 1338 C C . PHE A 1 170 ? 10.699 10.897 -5.096 1.00 94.06 170 PHE A C 1
ATOM 1340 O O . PHE A 1 170 ? 10.096 11.914 -5.426 1.00 94.06 170 PHE A O 1
ATOM 1347 N N . ARG A 1 171 ? 12.018 10.766 -5.294 1.00 92.50 171 ARG A N 1
ATOM 1348 C CA . ARG A 1 171 ? 12.830 11.787 -5.980 1.00 92.50 171 ARG A CA 1
ATOM 1349 C C . ARG A 1 171 ? 12.765 11.703 -7.509 1.00 92.50 171 ARG A C 1
ATOM 1351 O O . ARG A 1 171 ? 13.084 12.689 -8.163 1.00 92.50 171 ARG A O 1
ATOM 1358 N N . ASN A 1 172 ? 12.403 10.548 -8.075 1.00 92.00 172 ASN A N 1
ATOM 1359 C CA . ASN A 1 172 ? 12.533 10.286 -9.518 1.00 92.00 172 ASN A CA 1
ATOM 1360 C C . ASN A 1 172 ? 11.211 9.951 -10.227 1.00 92.00 172 ASN A C 1
ATOM 1362 O O . ASN A 1 172 ? 11.187 9.871 -11.454 1.00 92.00 172 ASN A O 1
ATOM 1366 N N . LEU A 1 173 ? 10.122 9.733 -9.489 1.00 92.31 173 LEU A N 1
ATOM 1367 C CA . LEU A 1 173 ? 8.799 9.434 -10.043 1.00 92.31 173 LEU A CA 1
ATOM 1368 C C . LEU A 1 173 ? 7.852 10.631 -9.890 1.00 92.31 173 LEU A C 1
ATOM 1370 O O . LEU A 1 173 ? 8.005 11.457 -8.993 1.00 92.31 173 LEU A O 1
ATOM 1374 N N . TYR A 1 174 ? 6.846 10.711 -10.763 1.00 88.00 174 TYR A N 1
ATOM 1375 C CA . TYR A 1 174 ? 5.808 11.743 -10.691 1.00 88.00 174 TYR A CA 1
ATOM 1376 C C . TYR A 1 174 ? 4.896 11.542 -9.471 1.00 88.00 174 TYR A C 1
ATOM 1378 O O . TYR A 1 174 ? 4.601 10.410 -9.099 1.00 88.00 174 TYR A O 1
ATOM 1386 N N . GLU A 1 175 ? 4.373 12.633 -8.900 1.00 82.75 175 GLU A N 1
ATOM 1387 C CA . GLU A 1 175 ? 3.594 12.637 -7.643 1.00 82.75 175 GLU A CA 1
ATOM 1388 C C . GLU A 1 175 ? 2.374 11.695 -7.626 1.00 82.75 175 GLU A C 1
ATOM 1390 O O . GLU A 1 175 ? 1.946 11.255 -6.561 1.00 82.75 175 GLU A O 1
ATOM 1395 N N . HIS A 1 176 ? 1.815 11.361 -8.792 1.00 85.56 176 HIS A N 1
ATOM 1396 C CA . HIS A 1 176 ? 0.647 10.481 -8.933 1.00 85.56 176 HIS A CA 1
ATOM 1397 C C . HIS A 1 176 ? 0.993 9.064 -9.407 1.00 85.56 176 HIS A C 1
ATOM 1399 O O . HIS A 1 176 ? 0.118 8.326 -9.865 1.00 85.56 176 HIS A O 1
ATOM 1405 N N . ASP A 1 177 ? 2.261 8.668 -9.319 1.00 92.38 177 ASP A N 1
ATOM 1406 C CA . ASP A 1 177 ? 2.668 7.309 -9.639 1.00 92.38 177 ASP A CA 1
ATOM 1407 C C . ASP A 1 177 ? 2.081 6.309 -8.626 1.00 92.38 177 ASP A C 1
ATOM 1409 O O . ASP A 1 177 ? 2.185 6.463 -7.405 1.00 92.38 177 ASP A O 1
ATOM 1413 N N . LYS A 1 178 ? 1.470 5.239 -9.144 1.00 93.94 178 LYS A N 1
ATOM 1414 C CA . LYS A 1 178 ? 0.841 4.181 -8.340 1.00 93.94 178 LYS A CA 1
ATOM 1415 C C . LYS A 1 178 ? 1.805 3.516 -7.349 1.00 93.94 178 LYS A C 1
ATOM 1417 O O . LYS A 1 178 ? 1.366 3.034 -6.305 1.00 93.94 178 LYS A O 1
ATOM 1422 N N . LEU A 1 179 ? 3.099 3.448 -7.672 1.00 95.56 179 LEU A N 1
ATOM 1423 C CA . LEU A 1 179 ? 4.110 2.885 -6.787 1.00 95.56 179 LEU A CA 1
ATOM 1424 C C . LEU A 1 179 ? 4.382 3.814 -5.608 1.00 95.56 179 LEU A C 1
ATOM 1426 O O . LEU A 1 179 ? 4.522 3.313 -4.499 1.00 95.56 179 LEU A O 1
ATOM 1430 N N . LEU A 1 180 ? 4.390 5.135 -5.806 1.00 94.19 180 LEU A N 1
ATOM 1431 C CA . LEU A 1 180 ? 4.569 6.081 -4.700 1.00 94.19 180 LEU A CA 1
ATOM 1432 C C . LEU A 1 180 ? 3.426 5.986 -3.690 1.00 94.19 180 LEU A C 1
ATOM 1434 O O . LEU A 1 180 ? 3.687 5.938 -2.490 1.00 94.19 180 LEU A O 1
ATOM 1438 N N . GLY A 1 181 ? 2.181 5.867 -4.162 1.00 90.81 181 GLY A N 1
ATOM 1439 C CA . GLY A 1 181 ? 1.035 5.620 -3.282 1.00 90.81 181 GLY A CA 1
ATOM 1440 C C . GLY A 1 181 ? 1.191 4.326 -2.475 1.00 90.81 181 GLY A C 1
ATOM 1441 O O . GLY A 1 181 ? 1.006 4.316 -1.261 1.00 90.81 181 GLY A O 1
ATOM 1442 N N . TRP A 1 182 ? 1.616 3.239 -3.128 1.00 95.31 182 TRP A N 1
ATOM 1443 C CA . TRP A 1 182 ? 1.871 1.966 -2.447 1.00 95.31 182 TRP A CA 1
ATOM 1444 C C . TRP A 1 182 ? 3.008 2.069 -1.416 1.00 95.31 182 TRP A C 1
ATOM 1446 O O . TRP A 1 182 ? 2.881 1.569 -0.299 1.00 95.31 182 TRP A O 1
ATOM 1456 N N . LEU A 1 183 ? 4.107 2.744 -1.765 1.00 95.44 183 LEU A N 1
ATOM 1457 C CA . LEU A 1 183 ? 5.258 2.939 -0.882 1.00 95.44 183 LEU A CA 1
ATOM 1458 C C . LEU A 1 183 ? 4.941 3.845 0.307 1.00 95.44 183 LEU A C 1
ATOM 1460 O O . LEU A 1 183 ? 5.452 3.583 1.391 1.00 95.44 183 LEU A O 1
ATOM 1464 N N . GLY A 1 184 ? 4.091 4.860 0.134 1.00 91.94 184 GLY A N 1
ATOM 1465 C CA . GLY A 1 184 ? 3.595 5.687 1.236 1.00 91.94 184 GLY A CA 1
ATOM 1466 C C . GLY A 1 184 ? 2.814 4.862 2.262 1.00 91.94 184 GLY A C 1
ATOM 1467 O O . GLY A 1 184 ? 3.097 4.924 3.459 1.00 91.94 184 GLY A O 1
ATOM 1468 N N . ASN A 1 185 ? 1.911 3.995 1.799 1.00 91.44 185 ASN A N 1
ATOM 1469 C CA . ASN A 1 185 ? 1.162 3.096 2.685 1.00 91.44 185 ASN A CA 1
ATOM 1470 C C . ASN A 1 185 ? 2.092 2.095 3.387 1.00 91.44 185 ASN A C 1
ATOM 1472 O O . ASN A 1 185 ? 1.985 1.862 4.589 1.00 91.44 185 ASN A O 1
ATOM 1476 N N . TYR A 1 186 ? 3.059 1.530 2.661 1.00 95.19 186 TYR A N 1
ATOM 1477 C CA . TYR A 1 186 ? 4.047 0.629 3.254 1.00 95.19 186 TYR A CA 1
ATOM 1478 C C . TYR A 1 186 ? 4.937 1.339 4.293 1.00 95.19 186 TYR A C 1
ATOM 1480 O O . TYR A 1 186 ? 5.205 0.786 5.361 1.00 95.19 186 TYR A O 1
ATOM 1488 N N . ALA A 1 187 ? 5.366 2.576 4.022 1.00 94.19 187 ALA A N 1
ATOM 1489 C CA . ALA A 1 187 ? 6.134 3.391 4.961 1.00 94.19 187 ALA A CA 1
ATOM 1490 C C . ALA A 1 187 ? 5.332 3.696 6.235 1.00 94.19 187 ALA A C 1
ATOM 1492 O O . ALA A 1 187 ? 5.884 3.621 7.333 1.00 94.19 187 ALA A O 1
ATOM 1493 N N . SER A 1 188 ? 4.032 3.961 6.091 1.00 89.94 188 SER A N 1
ATOM 1494 C CA . SER A 1 188 ? 3.087 4.160 7.198 1.00 89.94 188 SER A CA 1
ATOM 1495 C C . SER A 1 188 ? 2.931 2.899 8.043 1.00 89.94 188 SER A C 1
ATOM 1497 O O . SER A 1 188 ? 3.091 2.937 9.264 1.00 89.94 188 SER A O 1
ATOM 1499 N N . PHE A 1 189 ? 2.732 1.749 7.397 1.00 91.38 189 PHE A N 1
ATOM 1500 C CA . PHE A 1 189 ? 2.684 0.445 8.058 1.00 91.38 189 PHE A CA 1
ATOM 1501 C C . PHE A 1 189 ? 3.973 0.130 8.843 1.00 91.38 189 PHE A C 1
ATOM 1503 O O . PHE A 1 189 ? 3.923 -0.427 9.946 1.00 91.38 189 PHE A O 1
ATOM 1510 N N . CYS A 1 190 ? 5.130 0.531 8.307 1.00 94.00 190 CYS A N 1
ATOM 1511 C CA . CYS A 1 190 ? 6.445 0.343 8.922 1.00 94.00 190 CYS A CA 1
ATOM 1512 C C . CYS A 1 190 ? 6.884 1.508 9.829 1.00 94.00 190 CYS A C 1
ATOM 1514 O O . CYS A 1 190 ? 8.026 1.512 10.297 1.00 94.00 190 CYS A O 1
ATOM 1516 N N . LEU A 1 191 ? 6.026 2.499 10.095 1.00 91.69 191 LEU A N 1
ATOM 1517 C CA . LEU A 1 191 ? 6.434 3.771 10.702 1.00 91.69 191 LEU A CA 1
ATOM 1518 C C . LEU A 1 191 ? 7.110 3.598 12.068 1.00 91.69 191 LEU A C 1
ATOM 1520 O O . LEU A 1 191 ? 8.077 4.301 12.367 1.00 91.69 191 LEU A O 1
ATOM 1524 N N . SER A 1 192 ? 6.646 2.642 12.883 1.00 90.81 192 SER A N 1
ATOM 1525 C CA . SER A 1 192 ? 7.242 2.334 14.192 1.00 90.81 192 SER A CA 1
ATOM 1526 C C . SER A 1 192 ? 8.713 1.940 14.087 1.00 90.81 192 SER A C 1
ATOM 1528 O O . SER A 1 192 ? 9.496 2.307 14.962 1.00 90.81 192 SER A O 1
ATOM 1530 N N . GLU A 1 193 ? 9.068 1.243 13.007 1.00 94.56 193 GLU A N 1
ATOM 1531 C CA . GLU A 1 193 ? 10.402 0.721 12.747 1.00 94.56 193 GLU A CA 1
ATOM 1532 C C . GLU A 1 193 ? 11.297 1.719 12.027 1.00 94.56 193 GLU A C 1
ATOM 1534 O O . GLU A 1 193 ? 12.476 1.829 12.363 1.00 94.56 193 GLU A O 1
ATOM 1539 N N . LEU A 1 194 ? 10.757 2.441 11.043 1.00 93.62 194 LEU A N 1
ATOM 1540 C CA . LEU A 1 194 ? 11.535 3.368 10.221 1.00 93.62 194 LEU A CA 1
ATOM 1541 C C . LEU A 1 194 ? 11.896 4.644 10.988 1.00 93.62 194 LEU A C 1
ATOM 1543 O O . LEU A 1 194 ? 13.012 5.138 10.856 1.00 93.62 194 LEU A O 1
ATOM 1547 N N . ARG A 1 195 ? 11.008 5.136 11.865 1.00 92.75 195 ARG A N 1
ATOM 1548 C CA . ARG A 1 195 ? 11.253 6.352 12.664 1.00 92.75 195 ARG A CA 1
ATOM 1549 C C . ARG A 1 195 ? 12.428 6.241 13.638 1.00 92.75 195 ARG A C 1
ATOM 1551 O O . ARG A 1 195 ? 12.879 7.255 14.156 1.00 92.75 195 ARG A O 1
ATOM 1558 N N . THR A 1 196 ? 12.907 5.028 13.931 1.00 93.50 196 THR A N 1
ATOM 1559 C CA . THR A 1 196 ? 14.077 4.827 14.802 1.00 93.50 196 THR A CA 1
ATOM 1560 C C . THR A 1 196 ? 15.396 5.111 14.081 1.00 93.50 196 THR A C 1
ATOM 1562 O O . THR A 1 196 ? 16.445 5.095 14.717 1.00 93.50 196 THR A O 1
ATOM 1565 N N . VAL A 1 197 ? 15.361 5.310 12.761 1.00 94.88 197 VAL A N 1
ATOM 1566 C CA . VAL A 1 197 ? 16.534 5.476 11.901 1.00 94.88 197 VAL A CA 1
ATOM 1567 C C . VAL A 1 197 ? 16.653 6.952 11.482 1.00 94.88 197 VAL A C 1
ATOM 1569 O O . VAL A 1 197 ? 15.733 7.466 10.843 1.00 94.88 197 VAL A O 1
ATOM 1572 N N . PRO A 1 198 ? 17.753 7.660 11.810 1.00 94.88 198 PRO A N 1
ATOM 1573 C CA . PRO A 1 198 ? 17.911 9.089 11.505 1.00 94.88 198 PRO A CA 1
ATOM 1574 C C . PRO A 1 198 ? 17.775 9.442 10.018 1.00 94.88 198 PRO A C 1
ATOM 1576 O O . PRO A 1 198 ? 17.303 10.521 9.668 1.00 94.88 198 PRO A O 1
ATOM 1579 N N . GLU A 1 199 ? 18.168 8.536 9.128 1.00 94.50 199 GLU A N 1
ATOM 1580 C CA . GLU A 1 199 ? 18.061 8.684 7.678 1.00 94.50 199 GLU A CA 1
ATOM 1581 C C . GLU A 1 199 ? 16.606 8.788 7.215 1.00 94.50 199 GLU A C 1
ATOM 1583 O O . GLU A 1 199 ? 16.327 9.487 6.243 1.00 94.50 199 GLU A O 1
ATOM 1588 N N . PHE A 1 200 ? 15.668 8.150 7.922 1.00 94.62 200 PHE A N 1
ATOM 1589 C CA . PHE A 1 200 ? 14.247 8.286 7.615 1.00 94.62 200 PHE A CA 1
ATOM 1590 C C . PHE A 1 200 ? 13.743 9.694 7.935 1.00 94.62 200 PHE A C 1
ATOM 1592 O O . PHE A 1 200 ? 13.012 10.273 7.140 1.00 94.62 200 PHE A O 1
ATOM 1599 N N . GLN A 1 201 ? 14.184 10.279 9.053 1.00 92.00 201 GLN A N 1
ATOM 1600 C CA . GLN A 1 201 ? 13.827 11.654 9.410 1.00 92.00 201 GLN A CA 1
ATOM 1601 C C . GLN A 1 201 ? 14.351 12.654 8.370 1.00 92.00 201 GLN A C 1
ATOM 1603 O O . GLN A 1 201 ? 13.598 13.508 7.911 1.00 92.00 201 GLN A O 1
ATOM 1608 N N . LYS A 1 202 ? 15.606 12.494 7.931 1.00 94.12 202 LYS A N 1
ATOM 1609 C CA . LYS A 1 202 ? 16.171 13.300 6.836 1.00 94.12 202 LYS A CA 1
ATOM 1610 C C . LYS A 1 202 ? 15.360 13.151 5.550 1.00 94.12 202 LYS A C 1
ATOM 1612 O O . LYS A 1 202 ? 15.078 14.138 4.882 1.00 94.12 202 LYS A O 1
ATOM 1617 N N . LEU A 1 203 ? 14.941 11.928 5.222 1.00 93.31 203 LEU A N 1
ATOM 1618 C CA . LEU A 1 203 ? 14.127 11.684 4.037 1.00 93.31 203 LEU A CA 1
ATOM 1619 C C . LEU A 1 203 ? 12.765 12.395 4.106 1.00 93.31 203 LEU A C 1
ATOM 1621 O O . LEU A 1 203 ? 12.327 12.951 3.104 1.00 93.31 203 LEU A O 1
ATOM 1625 N N . LEU A 1 204 ? 12.105 12.402 5.268 1.00 90.81 204 LEU A N 1
ATOM 1626 C CA . LEU A 1 204 ? 10.831 13.107 5.462 1.00 90.81 204 LEU A CA 1
ATOM 1627 C C . LEU A 1 204 ? 10.964 14.631 5.305 1.00 90.81 204 LEU A C 1
ATOM 1629 O O . LEU A 1 204 ? 10.022 15.280 4.846 1.00 90.81 204 LEU A O 1
ATOM 1633 N N . GLU A 1 205 ? 12.120 15.189 5.673 1.00 89.38 205 GLU A N 1
ATOM 1634 C CA . GLU A 1 205 ? 12.450 16.608 5.490 1.00 89.38 205 GLU A CA 1
ATOM 1635 C C . GLU A 1 205 ? 12.730 16.946 4.020 1.00 89.38 205 GLU A C 1
ATOM 1637 O O . GLU A 1 205 ? 12.281 17.977 3.523 1.00 89.38 205 GLU A O 1
ATOM 1642 N N . GLU A 1 206 ? 13.433 16.064 3.307 1.00 90.81 206 GLU A N 1
ATOM 1643 C CA . GLU A 1 206 ? 13.736 16.224 1.881 1.00 90.81 206 GLU A CA 1
ATOM 1644 C C . GLU A 1 206 ? 12.518 15.995 0.976 1.00 90.81 206 GLU A C 1
ATOM 1646 O O . GLU A 1 206 ? 12.435 16.574 -0.107 1.00 90.81 206 GLU A O 1
ATOM 1651 N N . VAL A 1 207 ? 11.579 15.144 1.400 1.00 89.44 207 VAL A N 1
ATOM 1652 C CA . VAL A 1 207 ? 10.431 14.701 0.600 1.00 89.44 207 VAL A CA 1
ATOM 1653 C C . VAL A 1 207 ? 9.118 14.943 1.366 1.00 89.44 207 VAL A C 1
ATOM 1655 O O . VAL A 1 207 ? 8.564 14.026 1.982 1.00 89.44 207 VAL A O 1
ATOM 1658 N N . PRO A 1 208 ? 8.548 16.164 1.295 1.00 83.56 208 PRO A N 1
ATOM 1659 C CA . PRO A 1 208 ? 7.301 16.499 1.988 1.00 83.56 208 PRO A CA 1
ATOM 1660 C C . PRO A 1 208 ? 6.091 15.656 1.555 1.00 83.56 208 PRO A C 1
ATOM 1662 O O . PRO A 1 208 ? 5.181 15.426 2.351 1.00 83.56 208 PRO A O 1
ATOM 1665 N N . SER A 1 209 ? 6.072 15.167 0.313 1.00 83.12 209 SER A N 1
ATOM 1666 C CA . SER A 1 209 ? 4.994 14.319 -0.215 1.00 83.12 209 SER A CA 1
ATOM 1667 C C . SER A 1 209 ? 4.916 12.955 0.481 1.00 83.12 209 SER A C 1
ATOM 1669 O O . SER A 1 209 ? 3.815 12.467 0.731 1.00 83.12 209 SER A O 1
ATOM 1671 N N . LEU A 1 210 ? 6.055 12.375 0.877 1.00 85.75 210 LEU A N 1
ATOM 1672 C CA . LEU A 1 210 ? 6.097 11.153 1.688 1.00 85.75 210 LEU A CA 1
ATOM 1673 C C . LEU A 1 210 ? 5.519 11.407 3.087 1.00 85.75 210 LEU A C 1
ATOM 1675 O O . LEU A 1 210 ? 4.726 10.612 3.589 1.00 85.75 210 LEU A O 1
ATOM 1679 N N . SER A 1 211 ? 5.872 12.540 3.696 1.00 79.88 211 SER A N 1
ATOM 1680 C CA . SER A 1 211 ? 5.321 12.959 4.990 1.00 79.88 211 SER A CA 1
ATOM 1681 C C . SER A 1 211 ? 3.801 13.119 4.933 1.00 79.88 211 SER A C 1
ATOM 1683 O O . SER A 1 211 ? 3.094 12.650 5.825 1.00 79.88 211 SER A O 1
ATOM 1685 N N . LEU A 1 212 ? 3.282 13.728 3.862 1.00 74.38 212 LEU A N 1
ATOM 1686 C CA . LEU A 1 212 ? 1.844 13.879 3.651 1.00 74.38 212 LEU A CA 1
ATOM 1687 C C . LEU A 1 212 ? 1.140 12.526 3.493 1.00 74.38 212 LEU A C 1
ATOM 1689 O O . LEU A 1 212 ? 0.106 12.318 4.125 1.00 74.38 212 LEU A O 1
ATOM 1693 N N . ALA A 1 213 ? 1.709 11.607 2.708 1.00 75.06 213 ALA A N 1
ATOM 1694 C CA . ALA A 1 213 ? 1.167 10.258 2.549 1.00 75.06 213 ALA A CA 1
ATOM 1695 C C . ALA A 1 213 ? 1.067 9.534 3.902 1.00 75.06 213 ALA A C 1
ATOM 1697 O O . ALA A 1 213 ? 0.018 8.981 4.233 1.00 75.06 213 ALA A O 1
ATOM 1698 N N . ASN A 1 214 ? 2.111 9.639 4.732 1.00 74.94 214 ASN A N 1
ATOM 1699 C CA . ASN A 1 214 ? 2.126 9.017 6.056 1.00 74.94 214 ASN A CA 1
ATOM 1700 C C . ASN A 1 214 ? 1.069 9.591 7.011 1.00 74.94 214 ASN A C 1
ATOM 1702 O O . ASN A 1 214 ? 0.465 8.862 7.804 1.00 74.94 214 ASN A O 1
ATOM 1706 N N . LEU A 1 215 ? 0.827 10.902 6.945 1.00 71.00 215 LEU A N 1
ATOM 1707 C CA . LEU A 1 215 ? -0.207 11.557 7.746 1.00 71.00 215 LEU A CA 1
ATOM 1708 C C . LEU A 1 215 ? -1.618 11.195 7.276 1.00 71.00 215 LEU A C 1
ATOM 1710 O O . LEU A 1 215 ? -2.500 11.001 8.110 1.00 71.00 215 LEU A O 1
ATOM 1714 N N . GLN A 1 216 ? -1.836 11.095 5.964 1.00 68.69 216 GLN A N 1
ATOM 1715 C CA . GLN A 1 216 ? -3.132 10.724 5.394 1.00 68.69 216 GLN A CA 1
ATOM 1716 C C . GLN A 1 216 ? -3.530 9.295 5.769 1.00 68.69 216 GLN A C 1
ATOM 1718 O O . GLN A 1 216 ? -4.665 9.084 6.195 1.00 68.69 216 GLN A O 1
ATOM 1723 N N . ASP A 1 217 ? -2.602 8.340 5.687 1.00 70.50 217 ASP A N 1
ATOM 1724 C CA . ASP A 1 217 ? -2.867 6.949 6.071 1.00 70.50 217 ASP A CA 1
ATOM 1725 C C . ASP A 1 217 ? -3.113 6.819 7.584 1.00 70.50 217 ASP A C 1
ATOM 1727 O O . ASP A 1 217 ? -4.060 6.168 8.029 1.00 70.50 217 ASP A O 1
ATOM 1731 N N . SER A 1 218 ? -2.341 7.552 8.396 1.00 65.62 218 SER A N 1
ATOM 1732 C CA . SER A 1 218 ? -2.573 7.632 9.845 1.00 65.62 218 SER A CA 1
ATOM 1733 C C . SER A 1 218 ? -3.956 8.207 10.178 1.00 65.62 218 SER A C 1
ATOM 1735 O O . SER A 1 218 ? -4.640 7.706 11.069 1.00 65.62 218 SER A O 1
ATOM 1737 N N . ALA A 1 219 ? -4.393 9.245 9.459 1.00 59.69 219 ALA A N 1
ATOM 1738 C CA . ALA A 1 219 ? -5.713 9.841 9.643 1.00 59.69 219 ALA A CA 1
ATOM 1739 C C . ALA A 1 219 ? -6.843 8.890 9.215 1.00 59.69 219 ALA A C 1
ATOM 1741 O O . ALA A 1 219 ? -7.852 8.799 9.914 1.00 59.69 219 ALA A O 1
ATOM 1742 N N . ALA A 1 220 ? -6.669 8.162 8.108 1.00 63.12 220 ALA A N 1
ATOM 1743 C CA . ALA A 1 220 ? -7.628 7.164 7.642 1.00 63.12 220 ALA A CA 1
ATOM 1744 C C . ALA A 1 220 ? -7.797 6.017 8.654 1.00 63.12 220 ALA A C 1
ATOM 1746 O O . ALA A 1 220 ? -8.928 5.677 9.003 1.00 63.12 220 ALA A O 1
ATOM 1747 N N . ASN A 1 221 ? -6.692 5.494 9.198 1.00 64.50 221 ASN A N 1
ATOM 1748 C CA . ASN A 1 221 ? -6.734 4.449 10.225 1.00 64.50 221 ASN A CA 1
ATOM 1749 C C . ASN A 1 221 ? -7.452 4.929 11.498 1.00 64.50 221 ASN A C 1
ATOM 1751 O O . ASN A 1 221 ? -8.359 4.258 11.986 1.00 64.50 221 ASN A O 1
ATOM 1755 N N . LEU A 1 222 ? -7.142 6.137 11.988 1.00 66.00 222 LEU A N 1
ATOM 1756 C CA . LEU A 1 222 ? -7.824 6.710 13.157 1.00 66.00 222 LEU A CA 1
ATOM 1757 C C . LEU A 1 222 ? -9.329 6.910 12.932 1.00 66.00 222 LEU A C 1
ATOM 1759 O O . LEU A 1 222 ? -10.119 6.715 13.858 1.00 66.00 222 LEU A O 1
ATOM 1763 N N . GLN A 1 223 ? -9.744 7.306 11.726 1.00 64.25 223 GLN A N 1
ATOM 1764 C CA . GLN A 1 223 ? -11.162 7.440 11.385 1.00 64.25 223 GLN A CA 1
ATOM 1765 C C . GLN A 1 223 ? -11.877 6.088 11.385 1.00 64.25 223 GLN A C 1
ATOM 1767 O O . GLN A 1 223 ? -12.988 5.995 11.909 1.00 64.25 223 GLN A O 1
ATOM 1772 N N . GLN A 1 224 ? -11.248 5.048 10.836 1.00 66.00 224 GLN A N 1
ATOM 1773 C CA . GLN A 1 224 ? -11.817 3.705 10.798 1.00 66.00 224 GLN A CA 1
ATOM 1774 C C . GLN A 1 224 ? -11.952 3.104 12.203 1.00 66.00 224 GLN A C 1
ATOM 1776 O O . GLN A 1 224 ? -13.029 2.614 12.546 1.00 66.00 224 GLN A O 1
ATOM 1781 N N . ASP A 1 225 ? -10.918 3.219 13.037 1.00 66.75 225 ASP A N 1
ATOM 1782 C CA . ASP A 1 225 ? -10.949 2.744 14.426 1.00 66.75 225 ASP A CA 1
ATOM 1783 C C . ASP A 1 225 ? -12.001 3.496 15.253 1.00 66.75 225 ASP A C 1
ATOM 1785 O O . ASP A 1 225 ? -12.753 2.900 16.027 1.00 66.75 225 ASP A O 1
ATOM 1789 N N . SER A 1 226 ? -12.112 4.813 15.045 1.00 65.19 226 SER A N 1
ATOM 1790 C CA . SER A 1 226 ? -13.144 5.630 15.691 1.00 65.19 226 SER A CA 1
ATOM 1791 C C . SER A 1 226 ? -14.550 5.215 15.253 1.00 65.19 226 SER A C 1
ATOM 1793 O O . SER A 1 226 ? -15.451 5.137 16.084 1.00 65.19 226 SER A O 1
ATOM 1795 N N . ALA A 1 227 ? -14.752 4.923 13.966 1.00 65.38 227 ALA A N 1
ATOM 1796 C CA . ALA A 1 227 ? -16.039 4.471 13.446 1.00 65.38 227 ALA A CA 1
ATOM 1797 C C . ALA A 1 227 ? -16.429 3.091 13.995 1.00 65.38 227 ALA A C 1
ATOM 1799 O O . ALA A 1 227 ? -17.581 2.909 14.388 1.00 65.38 227 ALA A O 1
ATOM 1800 N N . ALA A 1 228 ? -15.483 2.152 14.073 1.00 64.06 228 ALA A N 1
ATOM 1801 C CA . ALA A 1 228 ? -15.707 0.834 14.663 1.00 64.06 228 ALA A CA 1
ATOM 1802 C C . ALA A 1 228 ? -16.080 0.946 16.150 1.00 64.06 228 ALA A C 1
ATOM 1804 O O . ALA A 1 228 ? -17.101 0.416 16.574 1.00 64.06 228 ALA A O 1
ATOM 1805 N N . ASN A 1 229 ? -15.336 1.741 16.925 1.00 67.31 229 ASN A N 1
ATOM 1806 C CA . ASN A 1 229 ? -15.626 1.943 18.345 1.00 67.31 229 ASN A CA 1
ATOM 1807 C C . ASN A 1 229 ? -16.982 2.641 18.582 1.00 67.31 229 ASN A C 1
ATOM 1809 O O . ASN A 1 229 ? -17.707 2.314 19.523 1.00 67.31 229 ASN A O 1
ATOM 1813 N N . LEU A 1 230 ? -17.366 3.587 17.716 1.00 71.62 230 LEU A N 1
ATOM 1814 C CA . LEU A 1 230 ? -18.695 4.205 17.759 1.00 71.62 230 LEU A CA 1
ATOM 1815 C C . LEU A 1 230 ? -19.808 3.209 17.409 1.00 71.62 230 LEU A C 1
ATOM 1817 O O . LEU A 1 230 ? -20.874 3.272 18.020 1.00 71.62 230 LEU A O 1
ATOM 1821 N N . GLN A 1 231 ? -19.580 2.294 16.462 1.00 72.44 231 GLN A N 1
ATOM 1822 C CA . GLN A 1 231 ? -20.529 1.225 16.137 1.00 72.44 231 GLN A CA 1
ATOM 1823 C C . GLN A 1 231 ? -20.694 0.247 17.301 1.00 72.44 231 GLN A C 1
ATOM 1825 O O . GLN A 1 231 ? -21.828 -0.037 17.681 1.00 72.44 231 GLN A O 1
ATOM 1830 N N . ASP A 1 232 ? -19.595 -0.193 17.911 1.00 72.94 232 ASP A N 1
ATOM 1831 C CA . ASP A 1 232 ? -19.621 -1.081 19.077 1.00 72.94 232 ASP A CA 1
ATOM 1832 C C . ASP A 1 232 ? -20.312 -0.409 20.268 1.00 72.94 232 ASP A C 1
ATOM 1834 O O . ASP A 1 232 ? -21.187 -0.994 20.907 1.00 72.94 232 ASP A O 1
ATOM 1838 N N . SER A 1 233 ? -19.999 0.866 20.519 1.00 70.94 233 SER A N 1
ATOM 1839 C CA . SER A 1 233 ? -20.659 1.662 21.559 1.00 70.94 233 SER A CA 1
ATOM 1840 C C . SER A 1 233 ? -22.159 1.823 21.290 1.00 70.94 233 SER A C 1
ATOM 1842 O O . SER A 1 233 ? -22.967 1.714 22.211 1.00 70.94 233 SER A O 1
ATOM 1844 N N . ALA A 1 234 ? -22.558 2.056 20.036 1.00 70.00 234 ALA A N 1
ATOM 1845 C CA . ALA A 1 234 ? -23.962 2.161 19.651 1.00 70.00 234 ALA A CA 1
ATOM 1846 C C . ALA A 1 234 ? -24.704 0.823 19.797 1.00 70.00 234 ALA A C 1
ATOM 1848 O O . ALA A 1 234 ? -25.830 0.809 20.294 1.00 70.00 234 ALA A O 1
ATOM 1849 N N . ALA A 1 235 ? -24.078 -0.291 19.412 1.00 71.06 235 ALA A N 1
ATOM 1850 C CA . ALA A 1 235 ? -24.634 -1.629 19.583 1.00 71.06 235 ALA A CA 1
ATOM 1851 C C . ALA A 1 235 ? -24.828 -1.963 21.069 1.00 71.06 235 ALA A C 1
ATOM 1853 O O . ALA A 1 235 ? -25.901 -2.422 21.461 1.00 71.06 235 ALA A O 1
ATOM 1854 N N . ASN A 1 236 ? -23.837 -1.645 21.905 1.00 68.88 236 ASN A N 1
ATOM 1855 C CA . ASN A 1 236 ? -23.911 -1.880 23.343 1.00 68.88 236 ASN A CA 1
ATOM 1856 C C . ASN A 1 236 ? -25.014 -1.032 24.002 1.00 68.88 236 ASN A C 1
ATOM 1858 O O . ASN A 1 236 ? -25.826 -1.543 24.769 1.00 68.88 236 ASN A O 1
ATOM 1862 N N . LEU A 1 237 ? -25.131 0.249 23.625 1.00 69.44 237 LEU A N 1
ATOM 1863 C CA . LEU A 1 237 ? -26.221 1.112 24.091 1.00 69.44 237 LEU A CA 1
ATOM 1864 C C . LEU A 1 237 ? -27.599 0.590 23.670 1.00 69.44 237 LEU A C 1
ATOM 1866 O O . LEU A 1 237 ? -28.525 0.622 24.479 1.00 69.44 237 LEU A O 1
ATOM 1870 N N . GLN A 1 238 ? -27.763 0.110 22.434 1.00 68.19 238 GLN A N 1
ATOM 1871 C CA . GLN A 1 238 ? -29.034 -0.461 21.973 1.00 68.19 238 GLN A CA 1
ATOM 1872 C C . GLN A 1 238 ? -29.414 -1.722 22.754 1.00 68.19 238 GLN A C 1
ATOM 1874 O O . GLN A 1 238 ? -30.582 -1.893 23.107 1.00 68.19 238 GLN A O 1
ATOM 1879 N N . GLN A 1 239 ? -28.438 -2.581 23.044 1.00 63.88 239 GLN A N 1
ATOM 1880 C CA . GLN A 1 239 ? -28.661 -3.832 23.755 1.00 63.88 239 GLN A CA 1
ATOM 1881 C C . GLN A 1 239 ? -29.010 -3.599 25.233 1.00 63.88 239 GLN A C 1
ATOM 1883 O O . GLN A 1 239 ? -29.987 -4.170 25.720 1.00 63.88 239 GLN A O 1
ATOM 1888 N N . ASP A 1 240 ? -28.292 -2.704 25.912 1.00 62.28 240 ASP A N 1
ATOM 1889 C CA . ASP A 1 240 ? -28.483 -2.456 27.345 1.00 62.28 240 ASP A CA 1
ATOM 1890 C C . ASP A 1 240 ? -29.728 -1.619 27.657 1.00 62.28 240 ASP A C 1
ATOM 1892 O O . ASP A 1 240 ? -30.372 -1.825 28.684 1.00 62.28 240 ASP A O 1
ATOM 1896 N N . SER A 1 241 ? -30.105 -0.671 26.796 1.00 63.22 241 SER A N 1
ATOM 1897 C CA . SER A 1 241 ? -31.208 0.247 27.115 1.00 63.22 241 SER A CA 1
ATOM 1898 C C . SER A 1 241 ? -32.582 -0.258 26.670 1.00 63.22 241 SER A C 1
ATOM 1900 O O . SER A 1 241 ? -33.557 -0.068 27.393 1.00 63.22 241 SER A O 1
ATOM 1902 N N . ALA A 1 242 ? -32.694 -0.937 25.524 1.00 59.62 242 ALA A N 1
ATOM 1903 C CA . ALA A 1 242 ? -33.999 -1.377 25.024 1.00 59.62 242 ALA A CA 1
ATOM 1904 C C . ALA A 1 242 ? -34.494 -2.665 25.701 1.00 59.62 242 ALA A C 1
ATOM 1906 O O . ALA A 1 242 ? -35.667 -2.754 26.062 1.00 59.62 242 ALA A O 1
ATOM 1907 N N . ALA A 1 243 ? -33.618 -3.656 25.892 1.00 60.72 243 ALA A N 1
ATOM 1908 C CA . ALA A 1 243 ? -34.017 -4.948 26.448 1.00 60.72 243 ALA A CA 1
ATOM 1909 C C . ALA A 1 243 ? -34.308 -4.865 27.955 1.00 60.72 243 ALA A C 1
ATOM 1911 O O . ALA A 1 243 ? -35.316 -5.398 28.420 1.00 60.72 243 ALA A O 1
ATOM 1912 N N . ASN A 1 244 ? -33.465 -4.150 28.703 1.00 64.56 244 ASN A N 1
ATOM 1913 C CA . ASN A 1 244 ? -33.555 -4.088 30.162 1.00 64.56 244 ASN A CA 1
ATOM 1914 C C . ASN A 1 244 ? -34.756 -3.242 30.622 1.00 64.56 244 ASN A C 1
ATOM 1916 O O . ASN A 1 244 ? -35.549 -3.688 31.444 1.00 64.56 244 ASN A O 1
ATOM 1920 N N . LEU A 1 245 ? -34.994 -2.078 29.999 1.00 67.12 245 LEU A N 1
ATOM 1921 C CA . LEU A 1 245 ? -36.159 -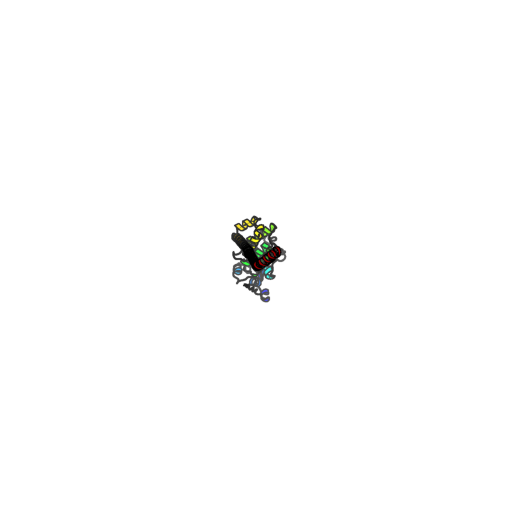1.241 30.328 1.00 67.12 245 LEU A CA 1
ATOM 1922 C C . LEU A 1 245 ? -37.496 -1.918 29.998 1.00 67.12 245 LEU A C 1
ATOM 1924 O O . LEU A 1 245 ? -38.486 -1.700 30.701 1.00 67.12 245 LEU A O 1
ATOM 1928 N N . GLN A 1 246 ? -37.550 -2.734 28.940 1.00 69.81 246 GLN A N 1
ATOM 1929 C CA . GLN A 1 246 ? -38.757 -3.492 28.607 1.00 69.81 246 GLN A CA 1
ATOM 1930 C C . GLN A 1 246 ? -39.003 -4.643 29.584 1.00 69.81 246 GLN A C 1
ATOM 1932 O O . GLN A 1 246 ? -40.155 -4.864 29.961 1.00 69.81 246 GLN A O 1
ATOM 1937 N N . GLN A 1 247 ? -37.953 -5.347 30.018 1.00 72.69 247 GLN A N 1
ATOM 1938 C CA . GLN A 1 247 ? -38.078 -6.404 31.023 1.00 72.69 247 GLN A CA 1
ATOM 1939 C C . GLN A 1 247 ? -38.506 -5.850 32.381 1.00 72.69 247 GLN A C 1
ATOM 1941 O O . GLN A 1 247 ? -39.468 -6.360 32.954 1.00 72.69 247 GLN A O 1
ATOM 1946 N N . ASP A 1 248 ? -37.882 -4.768 32.844 1.00 73.75 248 ASP A N 1
ATOM 1947 C CA . ASP A 1 248 ? -38.235 -4.135 34.116 1.00 73.75 248 ASP A CA 1
ATOM 1948 C C . ASP A 1 248 ? -39.676 -3.609 34.095 1.00 73.75 248 ASP A C 1
ATOM 1950 O O . ASP A 1 248 ? -40.449 -3.838 35.025 1.00 73.75 248 ASP A O 1
ATOM 1954 N N . SER A 1 249 ? -40.090 -2.972 32.994 1.00 72.19 249 SER A N 1
ATOM 1955 C CA . SER A 1 249 ? -41.473 -2.500 32.841 1.00 72.19 249 SER A CA 1
ATOM 1956 C C . SER A 1 249 ? -42.479 -3.655 32.815 1.00 72.19 249 SER A C 1
ATOM 1958 O O . SER A 1 249 ? -43.558 -3.546 33.397 1.00 72.19 249 SER A O 1
ATOM 1960 N N . ALA A 1 250 ? -42.144 -4.771 32.160 1.00 70.31 250 ALA A N 1
ATOM 1961 C CA . ALA A 1 250 ? -43.000 -5.954 32.126 1.00 70.31 250 ALA A CA 1
ATOM 1962 C C . ALA A 1 250 ? -43.120 -6.617 33.507 1.00 70.31 250 ALA A C 1
ATOM 1964 O O . ALA A 1 250 ? -44.223 -7.006 33.890 1.00 70.31 250 ALA A O 1
ATOM 1965 N N . ALA A 1 251 ? -42.023 -6.697 34.265 1.00 73.56 251 ALA A N 1
ATOM 1966 C CA . ALA A 1 251 ? -42.021 -7.220 35.629 1.00 73.56 251 ALA A CA 1
ATOM 1967 C C . ALA A 1 251 ? -42.887 -6.357 36.562 1.00 73.56 251 ALA A C 1
ATOM 1969 O O . ALA A 1 251 ? -43.774 -6.878 37.232 1.00 73.56 251 ALA A O 1
ATOM 1970 N N . VAL A 1 252 ? -42.736 -5.028 36.514 1.00 79.88 252 VAL A N 1
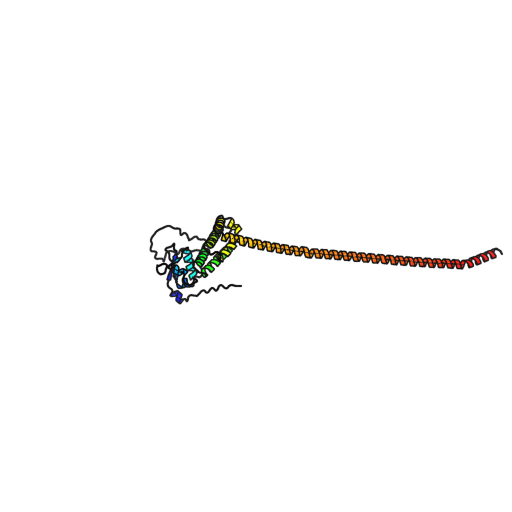ATOM 1971 C CA . VAL A 1 252 ? -43.560 -4.096 37.308 1.00 79.88 252 VAL A CA 1
ATOM 1972 C C . VAL A 1 252 ? -45.051 -4.220 36.971 1.00 79.88 252 VAL A C 1
ATOM 1974 O O . VAL A 1 252 ? -45.900 -4.155 37.865 1.00 79.88 252 VAL A O 1
ATOM 1977 N N . LEU A 1 253 ? -45.399 -4.417 35.695 1.00 76.44 253 LEU A N 1
ATOM 1978 C CA . LEU A 1 253 ? -46.788 -4.644 35.282 1.00 76.44 253 LEU A CA 1
ATOM 1979 C C . LEU A 1 253 ? -47.337 -5.986 35.788 1.00 76.44 253 LEU A C 1
ATOM 1981 O O . LEU A 1 253 ? -48.505 -6.043 36.175 1.00 76.44 253 LEU A O 1
ATOM 1985 N N . GLN A 1 254 ? -46.522 -7.045 35.810 1.00 80.94 254 GLN A N 1
ATOM 1986 C CA . GLN A 1 254 ? -46.917 -8.345 36.363 1.00 80.94 254 GLN A CA 1
ATOM 1987 C C . GLN A 1 254 ? -47.143 -8.273 37.873 1.00 80.94 254 GLN A C 1
ATOM 1989 O O . GLN A 1 254 ? -48.187 -8.723 38.345 1.00 80.94 254 GLN A O 1
ATOM 1994 N N . ASP A 1 255 ? -46.233 -7.639 38.611 1.00 82.62 255 ASP A N 1
ATOM 1995 C CA . ASP A 1 255 ? -46.374 -7.444 40.056 1.00 82.62 255 ASP A CA 1
ATOM 1996 C C . ASP A 1 255 ? -47.621 -6.613 40.378 1.00 82.62 255 ASP A C 1
ATOM 1998 O O . ASP A 1 255 ? -48.413 -6.965 41.252 1.00 82.62 255 ASP A O 1
ATOM 2002 N N . SER A 1 256 ? -47.866 -5.548 39.609 1.00 80.38 256 SER A N 1
ATOM 2003 C CA . SER A 1 256 ? -49.075 -4.730 39.755 1.00 80.38 256 SER A CA 1
ATOM 2004 C C . SER A 1 256 ? -50.353 -5.536 39.494 1.00 80.38 256 SER A C 1
ATOM 2006 O O . SER A 1 256 ? -51.351 -5.364 40.196 1.00 80.38 256 SER A O 1
ATOM 2008 N N . ALA A 1 257 ? -50.340 -6.434 38.504 1.00 76.25 257 ALA A N 1
ATOM 2009 C CA . ALA A 1 257 ? -51.470 -7.312 38.216 1.00 76.25 257 ALA A CA 1
ATOM 2010 C C . ALA A 1 257 ? -51.709 -8.334 39.340 1.00 76.25 257 ALA A C 1
ATOM 2012 O O . ALA A 1 257 ? -52.864 -8.578 39.693 1.00 76.25 257 ALA A O 1
ATOM 2013 N N . ALA A 1 258 ? -50.646 -8.887 39.930 1.00 82.00 258 ALA A N 1
ATOM 2014 C CA . ALA A 1 258 ? -50.743 -9.796 41.070 1.00 82.00 258 ALA A CA 1
ATOM 2015 C C . ALA A 1 258 ? -51.355 -9.097 42.297 1.00 82.00 258 ALA A C 1
ATOM 2017 O O . ALA A 1 258 ? -52.321 -9.595 42.870 1.00 82.00 258 ALA A O 1
ATOM 2018 N N . VAL A 1 259 ? -50.897 -7.882 42.622 1.00 85.12 259 VAL A N 1
ATOM 2019 C CA . VAL A 1 259 ? -51.454 -7.079 43.730 1.00 85.12 259 VAL A CA 1
ATOM 2020 C C . VAL A 1 259 ? -52.951 -6.797 43.541 1.00 85.12 259 VAL A C 1
ATOM 2022 O O . VAL A 1 259 ? -53.721 -6.818 44.507 1.00 85.12 259 VAL A O 1
ATOM 2025 N N . LEU A 1 260 ? -53.397 -6.549 42.304 1.00 79.88 260 LEU A N 1
ATOM 2026 C CA . LEU A 1 260 ? -54.820 -6.365 42.001 1.00 79.88 260 LEU A CA 1
ATOM 2027 C C . LEU A 1 260 ? -55.634 -7.652 42.193 1.00 79.88 260 LEU A C 1
ATOM 2029 O O . LEU A 1 260 ? -56.767 -7.578 42.671 1.00 79.88 260 LEU A O 1
ATOM 2033 N N . GLN A 1 261 ? -55.078 -8.817 41.847 1.00 81.00 261 GLN A N 1
ATOM 2034 C CA . GLN A 1 261 ? -55.736 -10.108 42.070 1.00 81.00 261 GLN A CA 1
ATOM 2035 C C . GLN A 1 261 ? -55.877 -10.417 43.561 1.00 81.00 261 GLN A C 1
ATOM 2037 O O . GLN A 1 261 ? -56.973 -10.762 44.001 1.00 81.00 261 GLN A O 1
ATOM 2042 N N . ASP A 1 262 ? -54.818 -10.205 44.341 1.00 84.38 262 ASP A N 1
ATOM 2043 C CA . ASP A 1 262 ? -54.851 -10.387 45.794 1.00 84.38 262 ASP A CA 1
ATOM 2044 C C . ASP A 1 262 ? -55.885 -9.459 46.441 1.00 84.38 262 ASP A C 1
ATOM 2046 O O . ASP A 1 262 ? -56.699 -9.882 47.262 1.00 84.38 262 ASP A O 1
ATOM 2050 N N . SER A 1 263 ? -55.927 -8.197 46.006 1.00 79.44 263 SER A N 1
ATOM 2051 C CA . SER A 1 263 ? -56.923 -7.229 46.480 1.00 79.44 263 SER A CA 1
ATOM 2052 C C . SER A 1 263 ? -58.357 -7.670 46.158 1.00 79.44 263 SER A C 1
ATOM 2054 O O . SER A 1 263 ? -59.261 -7.501 46.978 1.00 79.44 263 SER A O 1
ATOM 2056 N N . ALA A 1 264 ? -58.585 -8.259 44.979 1.00 71.94 264 ALA A N 1
ATOM 2057 C CA . ALA A 1 264 ? -59.888 -8.797 44.601 1.00 71.94 264 ALA A CA 1
ATOM 2058 C C . ALA A 1 264 ? -60.279 -10.018 45.449 1.00 71.94 264 ALA A C 1
ATOM 2060 O O . ALA A 1 264 ? -61.439 -10.126 45.849 1.00 71.94 264 ALA A O 1
ATOM 2061 N N . ALA A 1 265 ? -59.327 -10.900 45.764 1.00 80.06 265 ALA A N 1
ATOM 2062 C CA . ALA A 1 265 ? -59.556 -12.043 46.645 1.00 80.06 265 ALA A CA 1
ATOM 2063 C C . ALA A 1 265 ? -59.956 -11.589 48.059 1.00 80.06 265 ALA A C 1
ATOM 2065 O O . ALA A 1 265 ? -60.975 -12.035 48.583 1.00 80.06 265 ALA A O 1
ATOM 2066 N N . VAL A 1 266 ? -59.253 -10.601 48.627 1.00 85.94 266 VAL A N 1
ATOM 2067 C CA . VAL A 1 266 ? -59.593 -10.021 49.941 1.00 85.94 266 VAL A CA 1
ATOM 2068 C C . VAL A 1 266 ? -61.016 -9.444 49.966 1.00 85.94 266 VAL A C 1
ATOM 2070 O O . VAL A 1 266 ? -61.734 -9.581 50.962 1.00 85.94 266 VAL A O 1
ATOM 2073 N N . LEU A 1 267 ? -61.460 -8.810 48.875 1.00 77.25 267 LEU A N 1
ATOM 2074 C CA . LEU A 1 267 ? -62.833 -8.305 48.763 1.00 77.25 267 LEU A CA 1
ATOM 2075 C C . LEU A 1 267 ? -63.873 -9.433 48.711 1.00 77.25 267 LEU A C 1
ATOM 2077 O O . LEU A 1 267 ? -64.947 -9.287 49.296 1.00 77.25 267 LEU A O 1
ATOM 2081 N N . GLN A 1 268 ? -63.569 -10.547 48.040 1.00 79.19 268 GLN A N 1
ATOM 2082 C CA . GLN A 1 268 ? -64.452 -11.717 48.002 1.00 79.19 268 GLN A CA 1
ATOM 2083 C C . GLN A 1 268 ? -64.585 -12.361 49.381 1.00 79.19 268 GLN A C 1
ATOM 2085 O O . GLN A 1 268 ? -65.707 -12.607 49.826 1.00 79.19 268 GLN A O 1
ATOM 2090 N N . ASP A 1 269 ? -63.472 -12.543 50.090 1.00 84.25 269 ASP A N 1
ATOM 2091 C CA . ASP A 1 269 ? -63.474 -13.074 51.455 1.00 84.25 269 ASP A CA 1
ATOM 2092 C C . ASP A 1 269 ? -64.280 -12.170 52.394 1.00 84.25 269 ASP A C 1
ATOM 2094 O O . ASP A 1 269 ? -65.121 -12.635 53.165 1.00 84.25 269 ASP A O 1
ATOM 2098 N N . SER A 1 270 ? -64.102 -10.852 52.276 1.00 81.44 270 SER A N 1
ATOM 2099 C CA . SER A 1 270 ? -64.870 -9.876 53.059 1.00 81.44 270 SER A CA 1
ATOM 2100 C C . SER A 1 270 ? -66.376 -9.967 52.779 1.00 81.44 270 SER A C 1
ATOM 2102 O O . SER A 1 270 ? -67.190 -9.858 53.698 1.00 81.44 270 SER A O 1
ATOM 2104 N N . ALA A 1 271 ? -66.768 -10.190 51.521 1.00 73.31 271 ALA A N 1
ATOM 2105 C CA . ALA A 1 271 ? -68.166 -10.383 51.150 1.00 73.31 271 ALA A CA 1
ATOM 2106 C C . ALA A 1 271 ? -68.740 -11.690 51.722 1.00 73.31 271 ALA A C 1
ATOM 2108 O O . ALA A 1 271 ? -69.881 -11.691 52.188 1.00 73.31 271 ALA A O 1
ATOM 2109 N N . ALA A 1 272 ? -67.959 -12.774 51.736 1.00 81.56 272 ALA A N 1
ATOM 2110 C CA . ALA A 1 272 ? -68.359 -14.042 52.342 1.00 81.56 272 ALA A CA 1
ATOM 2111 C C . ALA A 1 272 ? -68.605 -13.890 53.854 1.00 81.56 272 ALA A C 1
ATOM 2113 O O . ALA A 1 272 ? -69.663 -14.275 54.347 1.00 81.56 272 ALA A O 1
ATOM 2114 N N . VAL A 1 273 ? -67.706 -13.207 54.572 1.00 89.38 273 VAL A N 1
ATOM 2115 C CA . VAL A 1 273 ? -67.871 -12.923 56.012 1.00 89.38 273 VAL A CA 1
ATOM 2116 C C . VAL A 1 273 ? -69.156 -12.133 56.299 1.00 89.38 273 VAL A C 1
ATOM 2118 O O . VAL A 1 273 ? -69.840 -12.383 57.298 1.00 89.38 273 VAL A O 1
ATOM 2121 N N . LEU A 1 274 ? -69.522 -11.184 55.430 1.00 82.50 274 LEU A N 1
ATOM 2122 C CA . LEU A 1 274 ? -70.777 -10.437 55.558 1.00 82.50 274 LEU A CA 1
ATOM 2123 C C . LEU A 1 274 ? -72.011 -11.322 55.334 1.00 82.50 274 LEU A C 1
ATOM 2125 O O . LEU A 1 274 ? -73.010 -11.148 56.034 1.00 82.50 274 LEU A O 1
ATOM 2129 N N . GLN A 1 275 ? -71.953 -12.268 54.392 1.00 83.81 275 GLN A N 1
ATOM 2130 C CA . GLN A 1 275 ? -73.036 -13.231 54.165 1.00 83.81 275 GLN A CA 1
ATOM 2131 C C . GLN A 1 275 ? -73.227 -14.157 55.369 1.00 83.81 275 GLN A C 1
ATOM 2133 O O . GLN A 1 275 ? -74.355 -14.308 55.839 1.00 83.81 275 GLN A O 1
ATOM 2138 N N . ASP A 1 276 ? -72.138 -14.692 55.920 1.00 88.50 276 ASP A N 1
ATOM 2139 C CA . ASP A 1 276 ? -72.179 -15.533 57.120 1.00 88.50 276 ASP A CA 1
ATOM 2140 C C . ASP A 1 276 ? -72.760 -14.765 58.313 1.00 88.50 276 ASP A C 1
ATOM 2142 O O . ASP A 1 276 ? -73.637 -15.254 59.027 1.00 88.50 276 ASP A O 1
ATOM 2146 N N . SER A 1 277 ? -72.340 -13.509 58.489 1.00 86.94 277 SER A N 1
ATOM 2147 C CA . SER A 1 277 ? -72.876 -12.630 59.535 1.00 86.94 277 SER A CA 1
ATOM 2148 C C . SER A 1 277 ? -74.382 -12.391 59.373 1.00 86.94 277 SER A C 1
ATOM 2150 O O . SER A 1 277 ? -75.121 -12.377 60.359 1.00 86.94 277 SER A O 1
ATOM 2152 N N . ALA A 1 278 ? -74.865 -12.232 58.136 1.00 83.19 278 ALA A N 1
ATOM 2153 C CA . ALA A 1 278 ? -76.291 -12.095 57.855 1.00 83.19 278 ALA A CA 1
ATOM 2154 C C . ALA A 1 278 ? -77.072 -13.385 58.157 1.00 83.19 278 ALA A C 1
ATOM 2156 O O . ALA A 1 278 ? -78.169 -13.307 58.713 1.00 83.19 278 ALA A O 1
ATOM 2157 N N . ALA A 1 279 ? -76.509 -14.557 57.849 1.00 88.75 279 ALA A N 1
ATOM 2158 C CA . ALA A 1 279 ? -77.112 -15.848 58.178 1.00 88.75 279 ALA A CA 1
ATOM 2159 C C . ALA A 1 279 ? -77.261 -16.031 59.699 1.00 88.75 279 ALA A C 1
ATOM 2161 O O . ALA A 1 279 ? -78.348 -16.352 60.178 1.00 88.75 279 ALA A O 1
ATOM 2162 N N . ILE A 1 280 ? -76.225 -15.696 60.477 1.00 92.56 280 ILE A N 1
ATOM 2163 C CA . ILE A 1 280 ? -76.267 -15.746 61.951 1.00 92.56 280 ILE A CA 1
ATOM 2164 C C . ILE A 1 280 ? -77.384 -14.853 62.517 1.00 92.56 280 ILE A C 1
ATOM 2166 O O . ILE A 1 280 ? -78.073 -15.232 63.472 1.00 92.56 280 ILE A O 1
ATOM 2170 N N . LEU A 1 281 ? -77.592 -13.663 61.941 1.00 89.62 281 LEU A N 1
ATOM 2171 C CA . LEU A 1 281 ? -78.680 -12.769 62.350 1.00 89.62 281 LEU A CA 1
ATOM 2172 C C . LEU A 1 281 ? -80.064 -13.361 62.046 1.00 89.62 281 LEU A C 1
ATOM 2174 O O . LEU A 1 281 ? -80.975 -13.212 62.863 1.00 89.62 281 LEU A O 1
ATOM 2178 N N . GLN A 1 282 ? -80.227 -14.043 60.908 1.00 89.50 282 GLN A N 1
ATOM 2179 C CA . GLN A 1 282 ? -81.479 -14.724 60.563 1.00 89.50 282 GLN A CA 1
ATOM 2180 C C . GLN A 1 282 ? -81.778 -15.878 61.525 1.00 89.50 282 GLN A C 1
ATOM 2182 O O . GLN A 1 282 ? -82.895 -15.960 62.042 1.00 89.50 282 GLN A O 1
ATOM 2187 N N . ASP A 1 283 ? -80.781 -16.706 61.833 1.00 91.75 283 ASP A N 1
ATOM 2188 C CA . ASP A 1 283 ? -80.919 -17.802 62.797 1.00 91.75 283 ASP A CA 1
ATOM 2189 C C . ASP A 1 283 ? -81.287 -17.273 64.187 1.00 91.75 283 ASP A C 1
ATOM 2191 O O . ASP A 1 283 ? -82.213 -17.765 64.836 1.00 91.75 283 ASP A O 1
ATOM 2195 N N . SER A 1 284 ? -80.623 -16.200 64.625 1.00 91.06 284 SER A N 1
ATOM 2196 C CA . SER A 1 284 ? -80.922 -15.539 65.901 1.00 91.06 284 SER A CA 1
ATOM 2197 C C . SER A 1 284 ? -82.363 -15.015 65.951 1.00 91.06 284 SER A C 1
ATOM 2199 O O . SER A 1 284 ? -83.051 -15.171 66.963 1.00 91.06 284 SER A O 1
ATOM 2201 N N . ALA A 1 285 ? -82.856 -14.432 64.854 1.00 89.50 285 ALA A N 1
ATOM 2202 C CA . ALA A 1 285 ? -84.244 -13.994 64.749 1.00 89.50 285 ALA A CA 1
ATOM 2203 C C . ALA A 1 285 ? -85.224 -15.179 64.824 1.00 89.50 285 ALA A C 1
ATOM 2205 O O . ALA A 1 285 ? -86.236 -15.091 65.522 1.00 89.50 285 ALA A O 1
ATOM 2206 N N . ALA A 1 286 ? -84.916 -16.301 64.168 1.00 91.19 286 ALA A N 1
ATOM 2207 C CA . ALA A 1 286 ? -85.736 -17.510 64.227 1.00 91.19 286 ALA A CA 1
ATOM 2208 C C . ALA A 1 286 ? -85.841 -18.069 65.659 1.00 91.19 286 ALA A C 1
ATOM 2210 O O . ALA A 1 286 ? -86.936 -18.415 66.109 1.00 91.19 286 ALA A O 1
ATOM 2211 N N . VAL A 1 287 ? -84.736 -18.078 66.414 1.00 93.69 287 VAL A N 1
ATOM 2212 C CA . VAL A 1 287 ? -84.719 -18.482 67.832 1.00 93.69 287 VAL A CA 1
ATOM 2213 C C . VAL A 1 287 ? -85.600 -17.569 68.690 1.00 93.69 287 VAL A C 1
ATOM 2215 O O . VAL A 1 287 ? -86.342 -18.059 69.548 1.00 93.69 287 VAL A O 1
ATOM 2218 N N . LEU A 1 288 ? -85.571 -16.253 68.457 1.00 91.25 288 LEU A N 1
ATOM 2219 C CA . LEU A 1 288 ? -86.444 -15.307 69.160 1.00 91.25 288 LEU A CA 1
ATOM 2220 C C . LEU A 1 288 ? -87.925 -15.561 68.855 1.00 91.25 288 LEU A C 1
ATOM 2222 O O . LEU A 1 288 ? -88.733 -15.595 69.783 1.00 91.25 288 LEU A O 1
ATOM 2226 N N . TYR A 1 289 ? -88.280 -15.800 67.589 1.00 89.12 289 TYR A N 1
ATOM 2227 C CA . TYR A 1 289 ? -89.649 -16.157 67.203 1.00 89.12 289 TYR A CA 1
ATOM 2228 C C . TYR A 1 289 ? -90.122 -17.447 67.872 1.00 89.12 289 TYR A C 1
ATOM 2230 O O . TYR A 1 289 ? -91.233 -17.494 68.401 1.00 89.12 289 TYR A O 1
ATOM 2238 N N . PHE A 1 290 ? -89.276 -18.479 67.896 1.00 91.44 290 PHE A N 1
ATOM 2239 C CA . PHE A 1 290 ? -89.598 -19.734 68.569 1.00 91.44 290 PHE A CA 1
ATOM 2240 C C . PHE A 1 290 ? -89.808 -19.521 70.074 1.00 91.44 290 PHE A C 1
ATOM 2242 O O . PHE A 1 290 ? -90.799 -19.979 70.641 1.00 91.44 290 PHE A O 1
ATOM 2249 N N . SER A 1 291 ? -88.922 -18.753 70.710 1.00 91.75 291 SER A N 1
ATOM 2250 C CA . SER A 1 291 ? -89.015 -18.415 72.135 1.00 91.75 291 SER A CA 1
ATOM 2251 C C . SER A 1 291 ? -90.295 -17.636 72.461 1.00 91.75 291 SER A C 1
ATOM 2253 O O . SER A 1 291 ? -90.953 -17.915 73.462 1.00 91.75 291 SER A O 1
ATOM 2255 N N . ALA A 1 292 ? -90.689 -16.696 71.598 1.00 90.38 292 ALA A N 1
ATOM 2256 C CA . ALA A 1 292 ? -91.951 -15.973 71.721 1.00 90.38 292 ALA A CA 1
ATOM 2257 C C . ALA A 1 292 ? -93.166 -16.909 71.593 1.00 90.38 292 ALA A C 1
ATOM 2259 O O . ALA A 1 292 ? -94.119 -16.774 72.359 1.00 90.38 292 ALA A O 1
ATOM 2260 N N . GLY A 1 293 ? -93.110 -17.892 70.687 1.00 92.12 293 GLY A N 1
ATOM 2261 C CA . GLY A 1 293 ? -94.127 -18.940 70.565 1.00 92.12 293 GLY A CA 1
ATOM 2262 C C . GLY A 1 293 ? -94.286 -19.756 71.851 1.00 92.12 293 GLY A C 1
ATOM 2263 O O . GLY A 1 293 ? -95.394 -19.884 72.363 1.00 92.12 293 GLY A O 1
ATOM 2264 N N . VAL A 1 294 ? -93.177 -20.214 72.442 1.00 92.44 294 VAL A N 1
ATOM 2265 C CA . VAL A 1 294 ? -93.193 -20.948 73.723 1.00 92.44 294 VAL A CA 1
ATOM 2266 C C . VAL A 1 294 ? -93.810 -20.111 74.850 1.00 92.44 294 VAL A C 1
ATOM 2268 O O . VAL A 1 294 ? -94.602 -20.624 75.642 1.00 92.44 294 VAL A O 1
ATOM 2271 N N . LEU A 1 295 ? -93.481 -18.816 74.929 1.00 90.44 295 LEU A N 1
ATOM 2272 C CA . LEU A 1 295 ? -94.085 -17.909 75.912 1.00 90.44 295 LEU A CA 1
ATOM 2273 C C . LEU A 1 295 ? -95.594 -17.747 75.695 1.00 90.44 295 LEU A C 1
ATOM 2275 O O . LEU A 1 295 ? -96.349 -17.730 76.670 1.00 90.44 295 LEU A O 1
ATOM 2279 N N . GLN A 1 296 ? -96.040 -17.659 74.441 1.00 90.88 296 GLN A N 1
ATOM 2280 C CA . GLN A 1 296 ? -97.459 -17.583 74.107 1.00 90.88 296 GLN A CA 1
ATOM 2281 C C . GLN A 1 296 ? -98.202 -18.867 74.499 1.00 90.88 296 GLN A C 1
ATOM 2283 O O . GLN A 1 296 ? -99.281 -18.794 75.087 1.00 90.88 296 GLN A O 1
ATOM 2288 N N . ASP A 1 297 ? -97.623 -20.037 74.234 1.00 90.31 297 ASP A N 1
ATOM 2289 C CA . ASP A 1 297 ? -98.198 -21.324 74.633 1.00 90.31 297 ASP A CA 1
ATOM 2290 C C . ASP A 1 297 ? -98.298 -21.450 76.158 1.00 90.31 297 ASP A C 1
ATOM 2292 O O . ASP A 1 297 ? -99.334 -21.861 76.689 1.00 90.31 297 ASP A O 1
ATOM 2296 N N . LEU A 1 298 ? -97.262 -21.021 76.885 1.00 89.94 298 LEU A N 1
ATOM 2297 C CA . LEU A 1 298 ? -97.283 -20.979 78.346 1.00 89.94 298 LEU A CA 1
ATOM 2298 C C . LEU A 1 298 ? -98.387 -20.046 78.871 1.00 89.94 298 LEU A C 1
ATOM 2300 O O . LEU A 1 298 ? -99.114 -20.413 79.798 1.00 89.94 298 LEU A O 1
ATOM 2304 N N . ALA A 1 299 ? -98.553 -18.869 78.259 1.00 88.19 299 ALA A N 1
ATOM 2305 C CA . ALA A 1 299 ? -99.631 -17.939 78.590 1.00 88.19 299 ALA A CA 1
ATOM 2306 C C . ALA A 1 299 ? -101.018 -18.557 78.328 1.00 88.19 299 ALA A C 1
ATOM 2308 O O . ALA A 1 299 ? -101.922 -18.425 79.155 1.00 88.19 299 ALA A O 1
ATOM 2309 N N . ASN A 1 300 ? -101.179 -19.308 77.235 1.00 90.44 300 ASN A N 1
ATOM 2310 C CA . ASN A 1 300 ? -102.427 -20.001 76.899 1.00 90.44 300 ASN A CA 1
ATOM 2311 C C . ASN A 1 300 ? -102.788 -21.121 77.901 1.00 90.44 300 ASN A C 1
ATOM 2313 O O . ASN A 1 300 ? -103.970 -21.425 78.081 1.00 90.44 300 ASN A O 1
ATOM 2317 N N . LEU A 1 301 ? -101.807 -21.722 78.587 1.00 89.81 301 LEU A N 1
ATOM 2318 C CA . LEU A 1 301 ? -102.028 -22.728 79.641 1.00 89.81 301 LEU A CA 1
ATOM 2319 C C . LEU A 1 301 ? -102.382 -22.120 81.009 1.00 89.81 301 LEU A C 1
ATOM 2321 O O . LEU A 1 301 ? -102.944 -22.806 81.870 1.00 89.81 301 LEU A O 1
ATOM 2325 N N . GLN A 1 302 ? -102.102 -20.833 81.227 1.00 90.50 302 GLN A N 1
ATOM 2326 C CA . GLN A 1 302 ? -102.328 -20.149 82.503 1.00 90.50 302 GLN A CA 1
ATOM 2327 C C . GLN A 1 302 ? -103.787 -20.230 83.016 1.00 90.50 302 GLN A C 1
ATOM 2329 O O . GLN A 1 302 ? -103.973 -20.508 84.207 1.00 90.50 302 GLN A O 1
ATOM 2334 N N . PRO A 1 303 ? -104.841 -20.079 82.182 1.00 86.44 303 PRO A N 1
ATOM 2335 C CA . PRO A 1 303 ? -106.229 -20.239 82.623 1.00 86.44 303 PRO A CA 1
ATOM 2336 C C . PRO A 1 303 ? -106.538 -21.656 83.124 1.00 86.44 303 PRO A C 1
ATOM 2338 O O . PRO A 1 303 ? -107.260 -21.824 84.107 1.00 86.44 303 PRO A O 1
ATOM 2341 N N . TRP A 1 304 ? -105.965 -22.681 82.483 1.00 86.31 304 TRP A N 1
ATOM 2342 C CA . TRP A 1 304 ? -106.123 -24.077 82.895 1.00 86.31 304 TRP A CA 1
ATOM 2343 C C . TRP A 1 304 ? -105.436 -24.354 84.231 1.00 86.31 304 TRP A C 1
ATOM 2345 O O . TRP A 1 304 ? -106.037 -24.983 85.102 1.00 86.31 304 TRP A O 1
ATOM 2355 N N . LEU A 1 305 ? -104.226 -23.826 84.439 1.00 86.06 305 LEU A N 1
ATOM 2356 C CA . LEU A 1 305 ? -103.520 -23.929 85.721 1.00 86.06 305 LEU A CA 1
ATOM 2357 C C . LEU A 1 305 ? -104.298 -23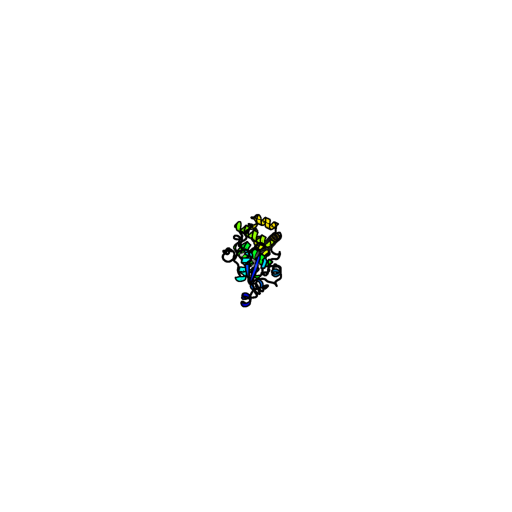.262 86.865 1.00 86.06 305 LEU A C 1
ATOM 2359 O O . LEU A 1 305 ? -104.405 -23.830 87.953 1.00 86.06 305 LEU A O 1
ATOM 2363 N N . LEU A 1 306 ? -104.895 -22.090 86.626 1.00 85.38 306 LEU A N 1
ATOM 2364 C CA . LEU A 1 306 ? -105.748 -21.409 87.610 1.00 85.38 306 LEU A CA 1
ATOM 2365 C C . LEU A 1 306 ? -107.013 -22.216 87.936 1.00 85.38 306 LEU A C 1
ATOM 2367 O O . LEU A 1 306 ? -107.407 -22.323 89.102 1.00 85.38 306 LEU A O 1
ATOM 2371 N N . LYS A 1 307 ? -107.634 -22.830 86.923 1.00 85.81 307 LYS A N 1
ATOM 2372 C CA . LYS A 1 307 ? -108.811 -23.691 87.097 1.00 85.81 307 LYS A CA 1
ATOM 2373 C C . LYS A 1 307 ? -108.480 -24.970 87.875 1.00 85.81 307 LYS A C 1
ATOM 2375 O O . LYS A 1 307 ? -109.238 -25.372 88.751 1.00 85.81 307 LYS A O 1
ATOM 2380 N N . LEU A 1 308 ? -107.317 -25.568 87.623 1.00 86.06 308 LEU A N 1
ATOM 2381 C CA . LEU A 1 308 ? -106.825 -26.725 88.373 1.00 86.06 308 LEU A CA 1
ATOM 2382 C C . LEU A 1 308 ? -106.521 -26.362 89.837 1.00 86.06 308 LEU A C 1
ATOM 2384 O O . LEU A 1 308 ? -106.934 -27.075 90.749 1.00 86.06 308 LEU A O 1
ATOM 2388 N N . LYS A 1 309 ? -105.863 -25.219 90.075 1.00 83.94 309 LYS A N 1
ATOM 2389 C CA . LYS A 1 309 ? -105.549 -24.722 91.425 1.00 83.94 309 LYS A CA 1
ATOM 2390 C C . LYS A 1 309 ? -106.809 -24.424 92.244 1.00 83.94 309 LYS A C 1
ATOM 2392 O O . LYS A 1 309 ? -106.876 -24.813 93.407 1.00 83.94 309 LYS A O 1
ATOM 2397 N N . SER A 1 310 ? -107.808 -23.779 91.640 1.00 83.25 310 SER A N 1
ATOM 2398 C CA . SER A 1 310 ? -109.101 -23.522 92.295 1.00 83.25 310 SER A CA 1
ATOM 2399 C C . SER A 1 310 ? -109.874 -24.814 92.580 1.00 83.25 310 SER A C 1
ATOM 2401 O O . SER A 1 310 ? -110.421 -24.957 93.670 1.00 83.25 310 SER A O 1
ATOM 2403 N N . GLY A 1 311 ? -109.852 -25.791 91.666 1.00 81.94 311 GLY A N 1
ATOM 2404 C CA . GLY A 1 311 ? -110.424 -27.121 91.905 1.00 81.94 311 GLY A CA 1
ATOM 2405 C C . GLY A 1 311 ? -109.760 -27.869 93.069 1.00 81.94 311 GLY A C 1
ATOM 2406 O O . GLY A 1 311 ? -110.451 -28.418 93.923 1.00 81.94 311 GLY A O 1
ATOM 2407 N N . LEU A 1 312 ? -108.426 -27.836 93.156 1.00 81.88 312 LEU A N 1
ATOM 2408 C CA . LEU A 1 312 ? -107.680 -28.421 94.277 1.00 81.88 312 LEU A CA 1
ATOM 2409 C C . LEU A 1 312 ? -107.982 -27.720 95.612 1.00 81.88 312 LEU A C 1
ATOM 2411 O O . LEU A 1 312 ? -108.135 -28.391 96.628 1.00 81.88 312 LEU A O 1
ATOM 2415 N N . GLN A 1 313 ? -108.109 -26.388 95.623 1.00 79.69 313 GLN A N 1
ATOM 2416 C CA . GLN A 1 313 ? -108.505 -25.643 96.826 1.00 79.69 313 GLN A CA 1
ATOM 2417 C C . GLN A 1 313 ? -109.930 -25.985 97.278 1.00 79.69 313 GLN A C 1
ATOM 2419 O O . GLN A 1 313 ? -110.166 -26.132 98.475 1.00 79.69 313 GLN A O 1
ATOM 2424 N N . ALA A 1 314 ? -110.865 -26.164 96.340 1.00 73.25 314 ALA A N 1
ATOM 2425 C CA . ALA A 1 314 ? -112.226 -26.592 96.653 1.00 73.25 314 ALA A CA 1
ATOM 2426 C C . ALA A 1 314 ? -112.267 -28.006 97.264 1.00 73.25 314 ALA A C 1
ATOM 2428 O O . ALA A 1 314 ? -113.008 -28.229 98.216 1.00 73.25 314 ALA A O 1
ATOM 2429 N N . LEU A 1 315 ? -111.436 -28.936 96.775 1.00 73.38 315 LEU A N 1
ATOM 2430 C CA . LEU A 1 315 ? -111.295 -30.283 97.349 1.00 73.38 315 LEU A CA 1
ATOM 2431 C C . LEU A 1 315 ? -110.664 -30.276 98.748 1.00 73.38 315 LEU A C 1
ATOM 2433 O O . LEU A 1 315 ? -111.057 -31.072 99.585 1.00 73.38 315 LEU A O 1
ATOM 2437 N N . ALA A 1 316 ? -109.717 -29.374 99.017 1.00 70.81 316 ALA A N 1
ATOM 2438 C CA . ALA A 1 316 ? -109.116 -29.214 100.344 1.00 70.81 316 ALA A CA 1
ATOM 2439 C C . ALA A 1 316 ? -110.055 -28.548 101.375 1.00 70.81 316 ALA A C 1
ATOM 2441 O O . ALA A 1 316 ? -109.710 -28.474 102.552 1.00 70.81 316 ALA A O 1
ATOM 2442 N N . SER A 1 317 ? -111.205 -28.028 100.928 1.00 66.56 317 SER A N 1
ATOM 2443 C CA . SER A 1 317 ? -112.217 -27.354 101.758 1.00 66.56 317 SER A CA 1
ATOM 2444 C C . SER A 1 317 ? -113.417 -28.253 102.108 1.00 66.56 317 SER A C 1
ATOM 2446 O O . SER A 1 317 ? -114.349 -27.778 102.758 1.00 66.56 317 SER A O 1
ATOM 2448 N N . TYR A 1 318 ? -113.407 -29.506 101.643 1.00 53.56 318 TYR A N 1
ATOM 2449 C CA . TYR A 1 318 ? -114.385 -30.563 101.927 1.00 53.56 318 TYR A CA 1
ATOM 2450 C C . TYR A 1 318 ? -113.808 -31.552 102.943 1.00 53.56 318 TYR A C 1
ATOM 2452 O O . TYR A 1 318 ? -114.598 -32.045 103.778 1.00 53.56 318 TYR A O 1
#

Organism: Talaromyces stipitatus (strain ATCC 10500 / CBS 375.48 / QM 6759 / NRRL 1006) (NCBI:txid441959)